Protein AF-A0A7S1N5G9-F1 (afdb_monomer_lite)

Secondary structure (DSSP, 8-state):
---PPPPHHHHHHHHHGGGGGG---HHHHHHHHHHHHHTGGGTTTS--SS-HHHHHHHHHHTGGGS-TTTPPPHHHHHHHHHHS-GGG-HHHHHHHHHHHHHHH--STT-EEEEEPP--GGGTS-GGGT---GGG----GGG---HHHHHHHGGG----PPPGGGGBHHHHHHHHHHHHHT---TT-TTTT--HHHHHHHHHTSS--BSSTT--HHHHHHHHHHTS-HHHHSS--HHHHHHHHHHH-TTGGGTSPP-----S----SS-SHHHHHHHHHHHHHHHHHHTGGG-----PPPPPPPPSEEEEE-STT-STT--------GGG-TT-----

Radius of gyration: 31.77 Å; chains: 1; bounding box: 61×48×90 Å

Sequence (338 aa):
VSDTTLSDEEQQIWDQFETFSLDTHPDAFACRLKLSYATLGCSHTMPCKWSVGKELEAYIAKASDVSAACRLPVAMMLRLLGECDRSKSAVLVNQWRLLMAARSTSEPTQEATFPVAYPFAFRADPVSRLAMFDSVKDTTCFEKRLDFWGQHFSMVAYSRPPPECLQGVPCIQFVDRLFLNGFSLDGGGDNISFFFLYELLTGSLKMCMGPGDSSYNWGAILIRLLPPEQTQTKGLLMSILRCLMLNRRLVRDMPRYEDDRTLKTTVMLPGQKVMAELINKISDFMIEHKESMVWPELPPVYSKPAELQVAGAQFLADHVWLVPYAMDIKCRRRQLPP

Structure (mmCIF, N/CA/C/O backbone):
data_AF-A0A7S1N5G9-F1
#
_entry.id   AF-A0A7S1N5G9-F1
#
loop_
_atom_site.group_PDB
_atom_site.id
_atom_site.type_symbol
_atom_site.label_atom_id
_atom_site.label_alt_id
_atom_site.label_comp_id
_atom_site.label_asym_id
_atom_site.label_entity_id
_atom_site.label_seq_id
_atom_site.pdbx_PDB_ins_code
_atom_site.Cartn_x
_atom_site.Cartn_y
_atom_site.Cartn_z
_atom_site.occupancy
_atom_site.B_iso_or_equiv
_atom_site.auth_seq_id
_atom_site.auth_comp_id
_atom_site.auth_asym_id
_atom_site.auth_atom_id
_atom_site.pdbx_PDB_model_num
ATOM 1 N N . VAL A 1 1 ? 26.961 -0.218 -44.546 1.00 52.94 1 VAL A N 1
ATOM 2 C CA . VAL A 1 1 ? 26.741 1.181 -44.126 1.00 52.94 1 VAL A CA 1
ATOM 3 C C . VAL A 1 1 ? 27.976 1.937 -44.555 1.00 52.94 1 VAL A C 1
ATOM 5 O O . VAL A 1 1 ? 29.062 1.464 -44.247 1.00 52.94 1 VAL A O 1
ATOM 8 N N . SER A 1 2 ? 27.813 2.956 -45.393 1.00 56.34 2 SER A N 1
ATOM 9 C CA . SER A 1 2 ? 28.920 3.742 -45.942 1.00 56.34 2 SER A CA 1
ATOM 10 C C . SER A 1 2 ? 29.065 5.015 -45.116 1.00 56.34 2 SER A C 1
ATOM 12 O O . SER A 1 2 ? 28.048 5.632 -44.814 1.00 56.34 2 SER A O 1
ATOM 14 N N . ASP A 1 3 ? 30.288 5.431 -44.791 1.00 62.97 3 ASP A N 1
ATOM 15 C CA . ASP A 1 3 ? 30.575 6.687 -44.070 1.00 62.97 3 ASP A CA 1
ATOM 16 C C . ASP A 1 3 ? 30.473 7.922 -44.990 1.00 62.97 3 ASP A C 1
ATOM 18 O O . ASP A 1 3 ? 31.125 8.945 -44.789 1.00 62.97 3 ASP A O 1
ATOM 22 N N . THR A 1 4 ? 29.684 7.815 -46.056 1.00 78.19 4 THR A N 1
ATOM 23 C CA . THR A 1 4 ? 29.477 8.882 -47.034 1.00 78.19 4 THR A CA 1
ATOM 24 C C . THR A 1 4 ? 28.409 9.832 -46.513 1.00 78.19 4 THR A C 1
ATOM 26 O O . THR A 1 4 ? 27.419 9.394 -45.931 1.00 78.19 4 THR A O 1
ATOM 29 N N . THR A 1 5 ? 28.606 11.131 -46.721 1.00 82.75 5 THR A N 1
ATOM 30 C CA . THR A 1 5 ? 27.593 12.153 -46.438 1.00 82.75 5 THR A CA 1
ATOM 31 C C . THR A 1 5 ? 26.307 11.841 -47.196 1.00 82.75 5 THR A C 1
ATOM 33 O O . THR A 1 5 ? 26.376 11.499 -48.378 1.00 82.75 5 THR A O 1
ATOM 36 N N . LEU A 1 6 ? 25.160 11.972 -46.527 1.00 85.88 6 LEU A N 1
ATOM 37 C CA . LEU A 1 6 ? 23.858 11.810 -47.171 1.00 85.88 6 LEU A CA 1
ATOM 38 C C . LEU A 1 6 ? 23.680 12.859 -48.275 1.00 85.88 6 LEU A C 1
ATOM 40 O O . LEU A 1 6 ? 24.082 14.012 -48.108 1.00 85.88 6 LEU A O 1
ATOM 44 N N . SER A 1 7 ? 23.072 12.451 -49.385 1.00 90.62 7 SER A N 1
ATOM 45 C CA . SER A 1 7 ? 22.502 13.381 -50.365 1.00 90.62 7 SER A CA 1
ATOM 46 C C . SER A 1 7 ? 21.344 14.181 -49.757 1.00 90.62 7 SER A C 1
ATOM 48 O O . SER A 1 7 ? 20.788 13.800 -48.723 1.00 90.62 7 SER A O 1
ATOM 50 N N . ASP A 1 8 ? 20.955 15.276 -50.411 1.00 90.44 8 ASP A N 1
ATOM 51 C CA . ASP A 1 8 ? 19.856 16.128 -49.947 1.00 90.44 8 ASP A CA 1
ATOM 52 C C . ASP A 1 8 ? 18.537 15.336 -49.842 1.00 90.44 8 ASP A C 1
ATOM 54 O O . ASP A 1 8 ? 17.792 15.484 -48.869 1.00 90.44 8 ASP A O 1
ATOM 58 N N . GLU A 1 9 ? 18.274 14.424 -50.784 1.00 91.50 9 GLU A N 1
ATOM 59 C CA . GLU A 1 9 ? 17.099 13.549 -50.760 1.00 91.50 9 GLU A CA 1
ATOM 60 C C . GLU A 1 9 ? 17.156 12.521 -49.617 1.00 91.50 9 GLU A C 1
ATOM 62 O O . GLU A 1 9 ? 16.156 12.283 -48.934 1.00 91.50 9 GLU A O 1
ATOM 67 N N . GLU A 1 10 ? 18.319 11.911 -49.370 1.00 89.50 10 GLU A N 1
ATOM 68 C CA . GLU A 1 10 ? 18.497 10.950 -48.274 1.00 89.50 10 GLU A CA 1
ATOM 69 C C . GLU A 1 10 ? 18.382 11.622 -46.904 1.00 89.50 10 GLU A C 1
ATOM 71 O O . GLU A 1 10 ? 17.774 11.061 -45.988 1.00 89.50 10 GLU A O 1
ATOM 76 N N . GLN A 1 11 ? 18.920 12.836 -46.768 1.00 88.56 11 GLN A N 1
ATOM 77 C CA . GLN A 1 11 ? 18.794 13.645 -45.561 1.00 88.56 11 GLN A CA 1
ATOM 78 C C . GLN A 1 11 ? 17.327 14.005 -45.302 1.00 88.56 11 GLN A C 1
ATOM 80 O O . GLN A 1 11 ? 16.845 13.834 -44.180 1.00 88.56 11 GLN A O 1
ATOM 85 N N . GLN A 1 12 ? 16.585 14.403 -46.342 1.00 90.19 12 GLN A N 1
ATOM 86 C CA . GLN A 1 12 ? 15.155 14.685 -46.228 1.00 90.19 12 GLN A CA 1
ATOM 87 C C . GLN A 1 12 ? 14.372 13.468 -45.715 1.00 90.19 12 GLN A C 1
ATOM 89 O O . GLN A 1 12 ? 13.510 13.624 -44.847 1.00 90.19 12 GLN A O 1
ATOM 94 N N . ILE A 1 13 ? 14.666 12.263 -46.222 1.00 88.62 13 ILE A N 1
ATOM 95 C CA . ILE A 1 13 ? 14.052 11.013 -45.742 1.00 88.62 13 ILE A CA 1
ATOM 96 C C . ILE A 1 13 ? 14.459 10.740 -44.291 1.00 88.62 13 ILE A C 1
ATOM 98 O O . ILE A 1 13 ? 13.609 10.380 -43.474 1.00 88.62 13 ILE A O 1
ATOM 102 N N . TRP A 1 14 ? 15.738 10.924 -43.953 1.00 88.81 14 TRP A N 1
ATOM 103 C CA . TRP A 1 14 ? 16.247 10.674 -42.606 1.00 88.81 14 TRP A CA 1
ATOM 104 C C . TRP A 1 14 ? 15.571 11.559 -41.556 1.00 88.81 14 TRP A C 1
ATOM 106 O O . TRP A 1 14 ? 15.212 11.089 -40.474 1.00 88.81 14 TRP A O 1
ATOM 116 N N . ASP A 1 15 ? 15.330 12.824 -41.888 1.00 88.12 15 ASP A N 1
ATOM 117 C CA . ASP A 1 15 ? 14.683 13.767 -40.981 1.00 88.12 15 ASP A CA 1
ATOM 118 C C . ASP A 1 15 ? 13.203 13.441 -40.732 1.00 88.12 15 ASP A C 1
ATOM 120 O O . ASP A 1 15 ? 12.687 13.743 -39.655 1.00 88.12 15 ASP A O 1
ATOM 124 N N . GLN A 1 16 ? 12.532 12.710 -41.634 1.00 88.56 16 GLN A N 1
ATOM 125 C CA . GLN A 1 16 ? 11.168 12.231 -41.370 1.00 88.56 16 GLN A CA 1
ATOM 126 C C . GLN A 1 16 ? 11.102 11.250 -40.194 1.00 88.56 16 GLN A C 1
ATOM 128 O O . GLN A 1 16 ? 10.058 11.162 -39.541 1.00 88.56 16 GLN A O 1
ATOM 133 N N . PHE A 1 17 ? 12.192 10.538 -39.869 1.00 86.81 17 PHE A N 1
ATOM 134 C CA . PHE A 1 17 ? 12.177 9.559 -38.777 1.00 86.81 17 PHE A CA 1
ATOM 135 C C . PHE A 1 17 ? 11.936 10.180 -37.397 1.00 86.81 17 PHE A C 1
ATOM 137 O O . PHE A 1 17 ? 11.496 9.479 -36.484 1.00 86.81 17 PHE A O 1
ATOM 144 N N . GLU A 1 18 ? 12.169 11.485 -37.234 1.00 85.25 18 GLU A N 1
ATOM 145 C CA . GLU A 1 18 ? 11.873 12.196 -35.990 1.00 85.25 18 GLU A CA 1
ATOM 146 C C . GLU A 1 18 ? 10.384 12.117 -35.622 1.00 85.25 18 GLU A C 1
ATOM 148 O O . GLU A 1 18 ? 10.044 11.968 -34.447 1.00 85.25 18 GLU A O 1
ATOM 153 N N . THR A 1 19 ? 9.492 12.101 -36.616 1.00 84.81 19 THR A N 1
ATOM 154 C CA . THR A 1 19 ? 8.039 12.007 -36.395 1.00 84.81 19 THR A CA 1
ATOM 155 C C . THR A 1 19 ? 7.622 10.697 -35.717 1.00 84.81 19 THR A C 1
ATOM 157 O O . THR A 1 19 ? 6.662 10.675 -34.946 1.00 84.81 19 THR A O 1
ATOM 160 N N . PHE A 1 20 ? 8.384 9.615 -35.913 1.00 82.88 20 PHE A N 1
ATOM 161 C CA . PHE A 1 20 ? 8.106 8.313 -35.301 1.00 82.88 20 PHE A CA 1
ATOM 162 C C . PHE A 1 20 ? 8.614 8.190 -33.863 1.00 82.88 20 PHE A C 1
ATOM 164 O O . PHE A 1 20 ? 8.373 7.164 -33.225 1.00 82.88 20 PHE A O 1
ATOM 171 N N . SER A 1 21 ? 9.304 9.200 -33.325 1.00 82.31 21 SER A N 1
ATOM 172 C CA . SER A 1 21 ? 9.759 9.199 -31.926 1.00 82.31 21 SER A CA 1
ATOM 173 C C . SER A 1 21 ? 8.601 9.173 -30.917 1.00 82.31 21 SER A C 1
ATOM 175 O O . SER A 1 21 ? 8.783 8.741 -29.781 1.00 82.31 21 SER A O 1
ATOM 177 N N . LEU A 1 22 ? 7.399 9.581 -31.340 1.00 85.81 22 LEU A N 1
ATOM 178 C CA . LEU A 1 22 ? 6.192 9.601 -30.511 1.00 85.81 22 LEU A CA 1
ATOM 179 C C . LEU A 1 22 ? 5.416 8.276 -30.521 1.00 85.81 22 LEU A C 1
ATOM 181 O O . LEU A 1 22 ? 4.501 8.102 -29.715 1.00 85.81 22 LEU A O 1
ATOM 185 N N . ASP A 1 23 ? 5.755 7.337 -31.410 1.00 91.25 23 ASP A N 1
ATOM 186 C CA . ASP A 1 23 ? 5.055 6.056 -31.492 1.00 91.25 23 ASP A CA 1
ATOM 187 C C . ASP A 1 23 ? 5.431 5.154 -30.305 1.00 91.25 23 ASP A C 1
ATOM 189 O O . ASP A 1 23 ? 6.596 4.792 -30.099 1.00 91.25 23 ASP A O 1
ATOM 193 N N . THR A 1 24 ? 4.422 4.778 -29.521 1.00 93.25 24 THR A N 1
ATOM 194 C CA . THR A 1 24 ? 4.564 3.963 -28.311 1.00 93.25 24 THR A CA 1
ATOM 195 C C . THR A 1 24 ? 4.182 2.493 -28.514 1.00 93.25 24 THR A C 1
ATOM 197 O O . THR A 1 24 ? 4.089 1.745 -27.532 1.00 93.25 24 THR A O 1
ATOM 200 N N . HIS A 1 25 ? 3.967 2.051 -29.755 1.00 94.69 25 HIS A N 1
ATOM 201 C CA . HIS A 1 25 ? 3.727 0.647 -30.069 1.00 94.69 25 HIS A CA 1
ATOM 202 C C . HIS A 1 25 ? 4.960 -0.218 -29.706 1.00 94.69 25 HIS A C 1
ATOM 204 O O . HIS A 1 25 ? 6.089 0.191 -29.991 1.00 94.69 25 HIS A O 1
ATOM 210 N N . PRO A 1 26 ? 4.799 -1.416 -29.100 1.00 92.19 26 PRO A N 1
ATOM 211 C CA . PRO A 1 26 ? 5.915 -2.304 -28.739 1.00 92.19 26 PRO A CA 1
ATOM 212 C C . PRO A 1 26 ? 6.901 -2.559 -29.891 1.00 92.19 26 PRO A C 1
ATOM 214 O O . PRO A 1 26 ? 8.114 -2.419 -29.730 1.00 92.19 26 PRO A O 1
ATOM 217 N N . ASP A 1 27 ? 6.377 -2.855 -31.082 1.00 93.56 27 ASP A N 1
ATOM 218 C CA . ASP A 1 27 ? 7.202 -3.097 -32.272 1.00 93.56 27 ASP A CA 1
ATOM 219 C C . ASP A 1 27 ? 7.906 -1.838 -32.788 1.00 93.56 27 ASP A C 1
ATOM 221 O O . ASP A 1 27 ? 8.990 -1.944 -33.361 1.00 93.56 27 ASP A O 1
ATOM 225 N N . ALA A 1 28 ? 7.345 -0.648 -32.550 1.00 94.44 28 ALA A N 1
ATOM 226 C CA . ALA A 1 28 ? 7.978 0.603 -32.952 1.00 94.44 28 ALA A CA 1
ATOM 227 C C . ALA A 1 28 ? 9.276 0.837 -32.165 1.00 94.44 28 ALA A C 1
ATOM 229 O O . ALA A 1 28 ? 10.298 1.167 -32.770 1.00 94.44 28 ALA A O 1
ATOM 230 N N . PHE A 1 29 ? 9.286 0.549 -30.854 1.00 94.81 29 PHE A N 1
ATOM 231 C CA . PHE A 1 29 ? 10.517 0.553 -30.048 1.00 94.81 29 PHE A CA 1
ATOM 232 C C . PHE A 1 29 ? 11.566 -0.400 -30.631 1.00 94.81 29 PHE A C 1
ATOM 234 O O . PHE A 1 29 ? 12.733 -0.042 -30.782 1.00 94.81 29 PHE A O 1
ATOM 241 N N . ALA A 1 30 ? 11.153 -1.611 -31.008 1.00 93.12 30 ALA A N 1
ATOM 242 C CA . ALA A 1 30 ? 12.057 -2.604 -31.575 1.00 93.12 30 ALA A CA 1
ATOM 243 C C . ALA A 1 30 ? 12.647 -2.158 -32.927 1.00 93.12 30 ALA A C 1
ATOM 245 O O . ALA A 1 30 ? 13.854 -2.275 -33.143 1.00 93.12 30 ALA A O 1
ATOM 246 N N . CYS A 1 31 ? 11.824 -1.599 -33.820 1.00 93.38 31 CYS A N 1
ATOM 247 C CA . CYS A 1 31 ? 12.261 -1.056 -35.108 1.00 93.38 31 CYS A CA 1
ATOM 248 C C . CYS A 1 31 ? 13.239 0.110 -34.938 1.00 93.38 31 CYS A C 1
ATOM 250 O O . CYS A 1 31 ? 14.295 0.117 -35.573 1.00 93.38 31 CYS A O 1
ATOM 252 N N . ARG A 1 32 ? 12.944 1.056 -34.039 1.00 94.56 32 ARG A N 1
ATOM 253 C CA . ARG A 1 32 ? 13.843 2.178 -33.733 1.00 94.56 32 ARG A CA 1
ATOM 254 C C . ARG A 1 32 ? 15.183 1.704 -33.179 1.00 94.56 32 ARG A C 1
ATOM 256 O O . ARG A 1 32 ? 16.224 2.199 -33.598 1.00 94.56 32 ARG A O 1
ATOM 263 N N . LEU A 1 33 ? 15.190 0.682 -32.326 1.00 94.88 33 LEU A N 1
ATOM 264 C CA . LEU A 1 33 ? 16.427 0.079 -31.821 1.00 94.88 33 LEU A CA 1
ATOM 265 C C . LEU A 1 33 ? 17.230 -0.647 -32.911 1.00 94.88 33 LEU A C 1
ATOM 267 O O . LEU A 1 33 ? 18.457 -0.548 -32.922 1.00 94.88 33 LEU A O 1
ATOM 271 N N . LYS A 1 34 ? 16.569 -1.332 -33.854 1.00 93.88 34 LYS A N 1
ATOM 272 C CA . LYS A 1 34 ? 17.237 -1.928 -35.027 1.00 93.88 34 LYS A CA 1
ATOM 273 C C . LYS A 1 34 ? 17.867 -0.858 -35.917 1.00 93.88 34 LYS A C 1
ATOM 275 O O . LYS A 1 34 ? 19.004 -1.035 -36.348 1.00 93.88 34 LYS A O 1
ATOM 280 N N . LEU A 1 35 ? 17.165 0.254 -36.149 1.00 92.62 35 LEU A N 1
ATOM 281 C CA . LEU A 1 35 ? 17.710 1.408 -36.869 1.00 92.62 35 LEU A CA 1
ATOM 282 C C . LEU A 1 35 ? 18.917 1.995 -36.133 1.00 92.62 35 LEU A C 1
ATOM 284 O O . LEU A 1 35 ? 19.962 2.170 -36.749 1.00 92.62 35 LEU A O 1
ATOM 288 N N . SER A 1 36 ? 18.824 2.192 -34.814 1.00 93.38 36 SER A N 1
ATOM 289 C CA . SER A 1 36 ? 19.955 2.656 -34.001 1.00 93.38 36 SER A CA 1
ATOM 290 C C . SER A 1 36 ? 21.160 1.731 -34.050 1.00 93.38 36 SER A C 1
ATOM 292 O O . SER A 1 36 ? 22.294 2.197 -34.044 1.00 93.38 36 SER A O 1
ATOM 294 N N . TYR A 1 37 ? 20.938 0.419 -34.108 1.00 93.75 37 TYR A N 1
ATOM 295 C CA . TYR A 1 37 ? 22.021 -0.538 -34.286 1.00 93.75 37 TYR A CA 1
ATOM 296 C C . TYR A 1 37 ? 22.646 -0.429 -35.681 1.00 93.75 37 TYR A C 1
ATOM 298 O O . TYR A 1 37 ? 23.870 -0.427 -35.806 1.00 93.75 37 TYR A O 1
ATOM 306 N N . ALA A 1 38 ? 21.819 -0.315 -36.724 1.00 91.56 38 ALA A N 1
ATOM 307 C CA . ALA A 1 38 ? 22.281 -0.206 -38.103 1.00 91.56 38 ALA A CA 1
ATOM 308 C C . ALA A 1 38 ? 23.097 1.074 -38.345 1.00 91.56 38 ALA A C 1
ATOM 310 O O . ALA A 1 38 ? 24.093 1.023 -39.061 1.00 91.56 38 ALA A O 1
ATOM 311 N N . THR A 1 39 ? 22.729 2.197 -37.724 1.00 90.81 39 THR A N 1
ATOM 312 C CA . THR A 1 39 ? 23.437 3.478 -37.886 1.00 90.81 39 THR A CA 1
ATOM 313 C C . THR A 1 39 ? 24.511 3.742 -36.837 1.00 90.81 39 THR A C 1
ATOM 315 O O . THR A 1 39 ? 25.141 4.797 -36.854 1.00 90.81 39 THR A O 1
ATOM 318 N N . LEU A 1 40 ? 24.791 2.780 -35.952 1.00 88.69 40 LEU A N 1
ATOM 319 C CA . LEU A 1 40 ? 25.753 2.961 -34.865 1.00 88.69 40 LEU A CA 1
ATOM 320 C C . LEU A 1 40 ? 27.144 3.393 -35.368 1.00 88.69 40 LEU A C 1
ATOM 322 O O . LEU A 1 40 ? 27.777 4.255 -34.761 1.00 88.69 40 LEU A O 1
ATOM 326 N N . GLY A 1 41 ? 27.598 2.821 -36.490 1.00 85.94 41 GLY A N 1
ATOM 327 C CA . GLY A 1 41 ? 28.902 3.123 -37.094 1.00 85.94 41 GLY A CA 1
ATOM 328 C C . GLY A 1 41 ? 28.990 4.492 -37.775 1.00 85.94 41 GLY A C 1
ATOM 329 O O . GLY A 1 41 ? 30.072 5.060 -37.848 1.00 85.94 41 GLY A O 1
ATOM 330 N N . CYS A 1 42 ? 27.861 5.057 -38.204 1.00 87.62 42 CYS A N 1
ATOM 331 C CA . CYS A 1 42 ? 27.794 6.329 -38.925 1.00 87.62 42 CYS A CA 1
ATOM 332 C C . CYS A 1 42 ? 27.015 7.396 -38.145 1.00 87.62 42 CYS A C 1
ATOM 334 O O . CYS A 1 42 ? 26.433 8.298 -38.738 1.00 87.62 42 CYS A O 1
ATOM 336 N N . SER A 1 43 ? 27.009 7.324 -36.811 1.00 83.69 43 SER A N 1
ATOM 337 C CA . SER A 1 43 ? 26.220 8.209 -35.937 1.00 83.69 43 SER A CA 1
ATOM 338 C C . SER A 1 43 ? 26.505 9.707 -36.113 1.00 83.69 43 SER A C 1
ATOM 340 O O . SER A 1 43 ? 25.654 10.529 -35.784 1.00 83.69 43 SER A O 1
ATOM 342 N N . HIS A 1 44 ? 27.672 10.061 -36.657 1.00 84.44 44 HIS A N 1
ATOM 343 C CA . HIS A 1 44 ? 28.032 11.429 -37.025 1.00 84.44 44 HIS A CA 1
ATOM 344 C C . HIS A 1 44 ? 27.252 11.943 -38.247 1.00 84.44 44 HIS A C 1
ATOM 346 O O . HIS A 1 44 ? 26.879 13.111 -38.279 1.00 84.44 44 HIS A O 1
ATOM 352 N N . THR A 1 45 ? 26.978 11.071 -39.220 1.00 85.69 45 THR A N 1
ATOM 353 C CA . THR A 1 45 ? 26.250 11.395 -40.457 1.00 85.69 45 THR A CA 1
ATOM 354 C C . THR A 1 45 ? 24.758 11.100 -40.326 1.00 85.69 45 THR A C 1
ATOM 356 O O . THR A 1 45 ? 23.928 11.862 -40.803 1.00 85.69 45 THR A O 1
ATOM 359 N N . MET A 1 46 ? 24.401 10.011 -39.643 1.00 86.69 46 MET A N 1
ATOM 360 C CA . MET A 1 46 ? 23.024 9.551 -39.447 1.00 86.69 46 MET A CA 1
ATOM 361 C C . MET A 1 46 ? 22.690 9.463 -37.950 1.00 86.69 46 MET A C 1
ATOM 363 O O . MET A 1 46 ? 22.479 8.364 -37.416 1.00 86.69 46 MET A O 1
ATOM 367 N N . PRO A 1 47 ? 22.657 10.599 -37.228 1.00 87.44 47 PRO A N 1
ATOM 368 C CA . PRO A 1 47 ? 22.361 10.590 -35.805 1.00 87.44 47 PRO A CA 1
ATOM 369 C C . PRO A 1 47 ? 20.933 10.098 -35.567 1.00 87.44 47 PRO A C 1
ATOM 371 O O . PRO A 1 47 ? 19.984 10.525 -36.233 1.00 87.44 47 PRO A O 1
ATOM 374 N N . CYS A 1 48 ? 20.775 9.208 -34.587 1.00 88.38 48 CYS A N 1
ATOM 375 C CA . CYS A 1 48 ? 19.455 8.792 -34.125 1.00 88.38 48 CYS A CA 1
ATOM 376 C C . CYS A 1 48 ? 18.723 9.984 -33.505 1.00 88.38 48 CYS A C 1
ATOM 378 O O . CYS A 1 48 ? 19.277 10.688 -32.662 1.00 88.38 48 CYS A O 1
ATOM 380 N N . LYS A 1 49 ? 17.453 10.166 -33.872 1.00 88.25 49 LYS A N 1
ATOM 381 C CA . LYS A 1 49 ? 16.601 11.260 -33.375 1.00 88.25 49 LYS A CA 1
ATOM 382 C C . LYS A 1 49 ? 15.972 10.969 -32.002 1.00 88.25 49 LYS A C 1
ATOM 384 O O . LYS A 1 49 ? 15.241 11.787 -31.460 1.00 88.25 49 LYS A O 1
ATOM 389 N N . TRP A 1 50 ? 16.256 9.804 -31.422 1.00 91.06 50 TRP A N 1
ATOM 390 C CA . TRP A 1 50 ? 15.748 9.349 -30.126 1.00 91.06 50 TRP A CA 1
ATOM 391 C C . TRP A 1 50 ? 16.880 8.870 -29.218 1.00 91.06 50 TRP A C 1
ATOM 393 O O . TRP A 1 50 ? 17.990 8.558 -29.653 1.00 91.06 50 TRP A O 1
ATOM 403 N N . SER A 1 51 ? 16.586 8.768 -27.922 1.00 91.38 51 SER A N 1
ATOM 404 C CA . SER A 1 51 ? 17.533 8.254 -26.935 1.00 91.38 51 SER A CA 1
ATOM 405 C C . SER A 1 51 ? 17.496 6.729 -26.897 1.00 91.38 51 SER A C 1
ATOM 407 O O . SER A 1 51 ? 16.550 6.150 -26.369 1.00 91.38 51 SER A O 1
ATOM 409 N N . VAL A 1 52 ? 18.562 6.079 -27.375 1.00 92.62 52 VAL A N 1
ATOM 410 C CA . VAL A 1 52 ? 18.700 4.606 -27.370 1.00 92.62 52 VAL A CA 1
ATOM 411 C C . VAL A 1 52 ? 18.432 4.007 -25.985 1.00 92.62 52 VAL A C 1
ATOM 413 O O . VAL A 1 52 ? 17.746 2.996 -25.878 1.00 92.62 52 VAL A O 1
ATOM 416 N N . GLY A 1 53 ? 18.905 4.652 -24.913 1.00 93.19 53 GLY A N 1
ATOM 417 C CA . GLY A 1 53 ? 18.662 4.196 -23.542 1.00 93.19 53 GLY A CA 1
ATOM 418 C C . GLY A 1 53 ? 17.177 4.165 -23.170 1.00 93.19 53 GLY A C 1
ATOM 419 O O . GLY A 1 53 ? 16.711 3.160 -22.641 1.00 93.19 53 GLY A O 1
ATOM 420 N N . LYS A 1 54 ? 16.423 5.224 -23.495 1.00 92.94 54 LYS A N 1
ATOM 421 C CA . LYS A 1 54 ? 14.973 5.284 -23.232 1.00 92.94 54 LYS A CA 1
ATOM 422 C C . LYS A 1 54 ? 14.201 4.272 -24.077 1.00 92.94 54 LYS A C 1
ATOM 424 O O . LYS A 1 54 ? 13.297 3.613 -23.571 1.00 92.94 54 LYS A O 1
ATOM 429 N N . GLU A 1 55 ? 14.582 4.122 -25.345 1.00 94.62 55 GLU A N 1
ATOM 430 C CA . GLU A 1 55 ? 13.981 3.128 -26.238 1.00 94.62 55 GLU A CA 1
ATOM 431 C C . GLU A 1 55 ? 14.214 1.699 -25.724 1.00 94.62 55 GLU A C 1
ATOM 433 O O . GLU A 1 55 ? 13.291 0.888 -25.726 1.00 94.62 55 GLU A O 1
ATOM 438 N N . LEU A 1 56 ? 15.420 1.395 -25.224 1.00 94.12 56 LEU A N 1
ATOM 439 C CA . LEU A 1 56 ? 15.740 0.102 -24.616 1.00 94.12 56 LEU A CA 1
ATOM 440 C C . LEU A 1 56 ? 14.910 -0.165 -23.360 1.00 94.12 56 LEU A C 1
ATOM 442 O O . LEU A 1 56 ? 14.409 -1.274 -23.197 1.00 94.12 56 LEU A O 1
ATOM 446 N N . GLU A 1 57 ? 14.749 0.821 -22.476 1.00 93.44 57 GLU A N 1
ATOM 447 C CA . GLU A 1 57 ? 13.908 0.674 -21.281 1.00 93.44 57 GLU A CA 1
ATOM 448 C C . GLU A 1 57 ? 12.457 0.366 -21.649 1.00 93.44 57 GLU A C 1
ATOM 450 O O . GLU A 1 57 ? 11.868 -0.570 -21.106 1.00 93.44 57 GLU A O 1
ATOM 455 N N . ALA A 1 58 ? 11.897 1.116 -22.601 1.00 92.88 58 ALA A N 1
ATOM 456 C CA . ALA A 1 58 ? 10.533 0.916 -23.070 1.00 92.88 58 ALA A CA 1
ATOM 457 C C . ALA A 1 58 ? 10.357 -0.437 -23.779 1.00 92.88 58 ALA A C 1
ATOM 459 O O . ALA A 1 58 ? 9.364 -1.126 -23.539 1.00 92.88 58 ALA A O 1
ATOM 460 N N . TYR A 1 59 ? 11.339 -0.854 -24.585 1.00 93.81 59 TYR A N 1
ATOM 461 C CA . TYR A 1 59 ? 11.372 -2.180 -25.202 1.00 93.81 59 TYR A CA 1
ATOM 462 C C . TYR A 1 59 ? 11.390 -3.293 -24.148 1.00 93.81 59 TYR A C 1
ATOM 464 O O . TYR A 1 59 ? 10.600 -4.227 -24.239 1.00 93.81 59 TYR A O 1
ATOM 472 N N . ILE A 1 60 ? 12.257 -3.199 -23.130 1.00 91.31 60 ILE A N 1
ATOM 473 C CA . ILE A 1 60 ? 12.356 -4.205 -22.058 1.00 91.31 60 ILE A CA 1
ATOM 474 C C . ILE A 1 60 ? 11.042 -4.277 -21.273 1.00 91.31 60 ILE A C 1
ATOM 476 O O . ILE A 1 60 ? 10.556 -5.372 -20.997 1.00 91.31 60 ILE A O 1
ATOM 480 N N . ALA A 1 61 ? 10.441 -3.127 -20.954 1.00 89.56 61 ALA A N 1
ATOM 481 C CA . ALA A 1 61 ? 9.172 -3.059 -20.234 1.00 89.56 61 ALA A CA 1
ATOM 482 C C . ALA A 1 61 ? 8.004 -3.694 -21.009 1.00 89.56 61 ALA A C 1
ATOM 484 O O . ALA A 1 61 ? 7.088 -4.226 -20.390 1.00 89.56 61 ALA A O 1
ATOM 485 N N . LYS A 1 62 ? 8.047 -3.653 -22.347 1.00 89.62 62 LYS A N 1
ATOM 486 C CA . LYS A 1 62 ? 7.010 -4.180 -23.251 1.00 89.62 62 LYS A CA 1
ATOM 487 C C . LYS A 1 62 ? 7.432 -5.459 -23.976 1.00 89.62 62 LYS A C 1
ATOM 489 O O . LYS A 1 62 ? 6.803 -5.835 -24.958 1.00 89.62 62 LYS A O 1
ATOM 494 N N . ALA A 1 63 ? 8.491 -6.136 -23.528 1.00 86.31 63 ALA A N 1
ATOM 495 C CA . ALA A 1 63 ? 9.105 -7.236 -24.276 1.00 86.31 63 ALA A CA 1
ATOM 496 C C . ALA A 1 63 ? 8.140 -8.405 -24.564 1.00 86.31 63 ALA A C 1
ATOM 498 O O . ALA A 1 63 ? 8.292 -9.084 -25.582 1.00 86.31 63 ALA A O 1
ATOM 499 N N . SER A 1 64 ? 7.142 -8.627 -23.698 1.00 83.88 64 SER A N 1
ATOM 500 C CA . SER A 1 64 ? 6.072 -9.616 -23.904 1.00 83.88 64 SER A CA 1
ATOM 501 C C . SER A 1 64 ? 5.193 -9.303 -25.113 1.00 83.88 64 SER A C 1
ATOM 503 O O . SER A 1 64 ? 4.719 -10.226 -25.771 1.00 83.88 64 SER A O 1
ATOM 505 N N . ASP A 1 65 ? 5.030 -8.018 -25.418 1.00 86.00 65 ASP A N 1
ATOM 506 C CA . ASP A 1 65 ? 4.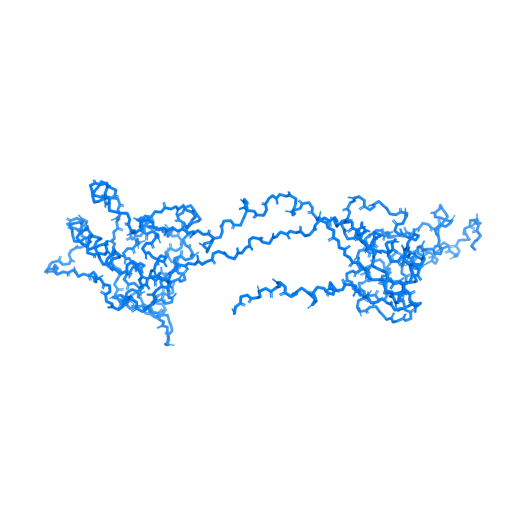083 -7.502 -26.405 1.00 86.00 65 ASP A CA 1
ATOM 507 C C . ASP A 1 65 ? 4.765 -7.197 -27.747 1.00 86.00 65 ASP A C 1
ATOM 509 O O . ASP A 1 65 ? 4.111 -6.794 -28.705 1.00 86.00 65 ASP A O 1
ATOM 513 N N . VAL A 1 66 ? 6.088 -7.385 -27.832 1.00 86.69 66 VAL A N 1
ATOM 514 C CA . VAL A 1 66 ? 6.844 -7.258 -29.082 1.00 86.69 66 VAL A CA 1
ATOM 515 C C . VAL A 1 66 ? 6.653 -8.517 -29.924 1.00 86.69 66 VAL A C 1
ATOM 517 O O . VAL A 1 66 ? 7.005 -9.634 -29.508 1.00 86.69 66 VAL A O 1
ATOM 520 N N . SER A 1 67 ? 6.173 -8.315 -31.148 1.00 86.25 67 SER A N 1
ATOM 521 C CA . SER A 1 67 ? 6.003 -9.342 -32.168 1.00 86.25 67 SER A CA 1
ATOM 522 C C . SER A 1 67 ? 7.306 -10.101 -32.400 1.00 86.25 67 SER A C 1
ATOM 524 O O . SER A 1 67 ? 8.387 -9.512 -32.474 1.00 86.25 67 SER A O 1
ATOM 526 N N . ALA A 1 68 ? 7.217 -11.420 -32.585 1.00 81.44 68 ALA A N 1
ATOM 527 C CA . ALA A 1 68 ? 8.394 -12.282 -32.724 1.00 81.44 68 ALA A CA 1
ATOM 528 C C . ALA A 1 68 ? 9.365 -11.803 -33.825 1.00 81.44 68 ALA A C 1
ATOM 530 O O . ALA A 1 68 ? 10.572 -11.760 -33.601 1.00 81.44 68 ALA A O 1
ATOM 531 N N . ALA A 1 69 ? 8.834 -11.347 -34.966 1.00 83.44 69 ALA A N 1
ATOM 532 C CA . ALA A 1 69 ? 9.618 -10.808 -36.082 1.00 83.44 69 ALA A CA 1
ATOM 533 C C . ALA A 1 69 ? 10.378 -9.508 -35.734 1.00 83.44 69 ALA A C 1
ATOM 535 O O . ALA A 1 69 ? 11.444 -9.211 -36.286 1.00 83.44 69 ALA A O 1
ATOM 536 N N . CYS A 1 70 ? 9.856 -8.723 -34.792 1.00 85.25 70 CYS A N 1
ATOM 537 C CA . CYS A 1 70 ? 10.435 -7.448 -34.388 1.00 85.25 70 CYS A CA 1
ATOM 538 C C . CYS A 1 70 ? 11.470 -7.589 -33.268 1.00 85.25 70 CYS A C 1
ATOM 540 O O . CYS A 1 70 ? 12.333 -6.723 -33.148 1.00 85.25 70 CYS A O 1
ATOM 542 N N . ARG A 1 71 ? 11.473 -8.695 -32.515 1.00 87.06 71 ARG A N 1
ATOM 543 C CA . ARG A 1 71 ? 12.387 -8.904 -31.381 1.00 87.06 71 ARG A CA 1
ATOM 544 C C . ARG A 1 71 ? 13.858 -8.776 -31.762 1.00 87.06 71 ARG A C 1
ATOM 546 O O . ARG A 1 71 ? 14.306 -9.264 -32.803 1.00 87.06 71 ARG A O 1
ATOM 553 N N . LEU A 1 72 ? 14.611 -8.146 -30.867 1.00 87.00 72 LEU A N 1
ATOM 554 C CA . LEU A 1 72 ? 16.045 -7.927 -31.010 1.00 87.00 72 LEU A CA 1
ATOM 555 C C . LEU A 1 72 ? 16.819 -9.209 -30.666 1.00 87.00 72 LEU A C 1
ATOM 557 O O . LEU A 1 72 ? 16.560 -9.797 -29.610 1.00 87.00 72 LEU A O 1
ATOM 561 N N . PRO A 1 73 ? 17.793 -9.624 -31.495 1.00 85.69 73 PRO A N 1
ATOM 562 C CA . PRO A 1 73 ? 18.736 -10.674 -31.128 1.00 85.69 73 PRO A CA 1
ATOM 563 C C . PRO A 1 73 ? 19.569 -10.286 -29.901 1.00 85.69 73 PRO A C 1
ATOM 565 O O . PRO A 1 73 ? 19.887 -9.113 -29.689 1.00 85.69 73 PRO A O 1
ATOM 568 N N . VAL A 1 74 ? 20.002 -11.282 -29.127 1.00 84.12 74 VAL A N 1
ATOM 569 C CA . VAL A 1 74 ? 20.799 -11.076 -27.902 1.00 84.12 74 VAL A CA 1
ATOM 570 C C . VAL A 1 74 ? 22.087 -10.300 -28.187 1.00 84.12 74 VAL A C 1
ATOM 572 O O . VAL A 1 74 ? 22.437 -9.384 -27.445 1.00 84.12 74 VAL A O 1
ATOM 575 N N . ALA A 1 75 ? 22.780 -10.622 -29.283 1.00 86.38 75 ALA A N 1
ATOM 576 C CA . ALA A 1 75 ? 24.010 -9.933 -29.674 1.00 86.38 75 ALA A CA 1
ATOM 577 C C . ALA A 1 75 ? 23.777 -8.438 -29.961 1.00 86.38 75 ALA A C 1
ATOM 579 O O . ALA A 1 75 ? 24.569 -7.594 -29.540 1.00 86.38 75 ALA A O 1
ATOM 580 N N . MET A 1 76 ? 22.663 -8.113 -30.623 1.00 89.44 76 MET A N 1
ATOM 581 C CA . MET A 1 76 ? 22.260 -6.737 -30.919 1.00 89.44 76 MET A CA 1
ATOM 582 C C . MET A 1 76 ? 21.936 -5.974 -29.633 1.00 89.44 76 MET A C 1
ATOM 584 O O . MET A 1 76 ? 22.445 -4.878 -29.414 1.00 89.44 76 MET A O 1
ATOM 588 N N . MET A 1 77 ? 21.153 -6.591 -28.746 1.00 90.00 77 MET A N 1
ATOM 589 C CA . MET A 1 77 ? 20.808 -6.036 -27.440 1.00 90.00 77 MET A CA 1
ATOM 590 C C . MET A 1 77 ? 22.052 -5.752 -26.588 1.00 90.00 77 MET A C 1
ATOM 592 O O . MET A 1 77 ? 22.190 -4.661 -26.041 1.00 90.00 77 MET A O 1
ATOM 596 N N . LEU A 1 78 ? 22.986 -6.706 -26.502 1.00 90.69 78 LEU A N 1
ATOM 597 C CA . LEU A 1 78 ? 24.242 -6.530 -25.769 1.00 90.69 78 LEU A CA 1
ATOM 598 C C . LEU A 1 78 ? 25.081 -5.382 -26.334 1.00 90.69 78 LEU A C 1
ATOM 600 O O . LEU A 1 78 ? 25.685 -4.644 -25.555 1.00 90.69 78 LEU A O 1
ATOM 604 N N . ARG A 1 79 ? 25.104 -5.210 -27.663 1.00 92.62 79 ARG A N 1
ATOM 605 C CA . ARG A 1 79 ? 25.799 -4.084 -28.289 1.00 92.62 79 ARG A CA 1
ATOM 606 C C . ARG A 1 79 ? 25.143 -2.758 -27.918 1.00 92.62 79 ARG A C 1
ATOM 608 O O . ARG A 1 79 ? 25.837 -1.889 -27.410 1.00 92.62 79 ARG A O 1
ATOM 615 N N . LEU A 1 80 ? 23.826 -2.627 -28.088 1.00 93.38 80 LEU A N 1
ATOM 616 C CA . LEU A 1 80 ? 23.086 -1.402 -27.754 1.00 93.38 80 LEU A CA 1
ATOM 617 C C . LEU A 1 80 ? 23.207 -1.040 -26.262 1.00 93.38 80 LEU A C 1
ATOM 619 O O . LEU A 1 80 ? 23.442 0.116 -25.918 1.00 93.38 80 LEU A O 1
ATOM 623 N N . LEU A 1 81 ? 23.137 -2.034 -25.369 1.00 92.81 81 LEU A N 1
ATOM 624 C CA . LEU A 1 81 ? 23.379 -1.858 -23.931 1.00 92.81 81 LEU A CA 1
ATOM 625 C C . LEU A 1 81 ? 24.826 -1.462 -23.606 1.00 92.81 81 LEU A C 1
ATOM 627 O O . LEU A 1 81 ? 25.070 -0.904 -22.537 1.00 92.81 81 LEU A O 1
ATOM 631 N N . GLY A 1 82 ? 25.791 -1.795 -24.466 1.00 91.00 82 GLY A N 1
ATOM 632 C CA . GLY A 1 82 ? 27.191 -1.391 -24.332 1.00 91.00 82 GLY A CA 1
ATOM 633 C C . GLY A 1 82 ? 27.421 0.093 -24.617 1.00 91.00 82 GLY A C 1
ATOM 634 O O . GLY A 1 82 ? 28.277 0.694 -23.978 1.00 91.00 82 GLY A O 1
ATOM 635 N N . GLU A 1 83 ? 26.625 0.674 -25.514 1.00 88.69 83 GLU A N 1
ATOM 636 C CA . GLU A 1 83 ? 26.716 2.084 -25.928 1.00 88.69 83 GLU A CA 1
ATOM 637 C C . GLU A 1 83 ? 25.942 3.029 -24.989 1.00 88.69 83 GLU A C 1
ATOM 639 O O . GLU A 1 83 ? 26.132 4.243 -25.004 1.00 88.69 83 GLU A O 1
ATOM 644 N N . CYS A 1 84 ? 25.050 2.488 -24.154 1.00 89.50 84 CYS A N 1
ATOM 645 C CA . CYS A 1 84 ? 24.245 3.281 -23.230 1.00 89.50 84 CYS A CA 1
ATOM 646 C C . CYS A 1 84 ? 24.963 3.539 -21.899 1.00 89.50 84 CYS A C 1
ATOM 648 O O . CYS A 1 84 ? 25.597 2.652 -21.322 1.00 89.50 84 CYS A O 1
ATOM 650 N N . ASP A 1 85 ? 24.737 4.721 -21.320 1.00 88.06 85 ASP A N 1
ATOM 651 C CA . ASP A 1 85 ? 25.074 4.999 -19.922 1.00 88.06 85 ASP A CA 1
ATOM 652 C C . ASP A 1 85 ? 24.108 4.260 -18.981 1.00 88.06 85 ASP A C 1
ATOM 654 O O . ASP A 1 85 ? 23.119 4.800 -18.479 1.00 88.06 85 ASP A O 1
ATOM 658 N N . ARG A 1 86 ? 24.403 2.979 -18.749 1.00 87.31 86 ARG A N 1
ATOM 659 C CA . ARG A 1 86 ? 23.600 2.093 -17.898 1.00 87.31 86 ARG A CA 1
ATOM 660 C C . ARG A 1 86 ? 23.519 2.583 -16.453 1.00 87.31 86 ARG A C 1
ATOM 662 O O . ARG A 1 86 ? 22.558 2.252 -15.772 1.00 87.31 86 ARG A O 1
ATOM 669 N N . SER A 1 87 ? 24.483 3.371 -15.966 1.00 82.81 87 SER A N 1
ATOM 670 C CA . SER A 1 87 ? 24.543 3.789 -14.553 1.00 82.81 87 SER A CA 1
ATOM 671 C C . SER A 1 87 ? 23.288 4.542 -14.086 1.00 82.81 87 SER A C 1
ATOM 673 O O . SER A 1 87 ? 22.949 4.515 -12.902 1.00 82.81 87 SER A O 1
ATOM 675 N N . LYS A 1 88 ? 22.562 5.142 -15.035 1.00 83.81 88 LYS A N 1
ATOM 676 C CA . LYS A 1 88 ? 21.326 5.897 -14.818 1.00 83.81 88 LYS A CA 1
ATOM 677 C C . LYS A 1 88 ? 20.071 5.030 -14.700 1.00 83.81 88 LYS A C 1
ATOM 679 O O . LYS A 1 88 ? 19.042 5.537 -14.266 1.00 83.81 88 LYS A O 1
ATOM 684 N N . SER A 1 89 ? 20.143 3.740 -15.039 1.00 88.88 89 SER A N 1
ATOM 685 C CA . SER A 1 89 ? 18.983 2.846 -15.075 1.00 88.88 89 SER A CA 1
ATOM 686 C C . SER A 1 89 ? 19.268 1.476 -14.472 1.00 88.88 89 SER A C 1
ATOM 688 O O . SER A 1 89 ? 20.056 0.684 -14.992 1.00 88.88 89 SER A O 1
ATOM 690 N N . ALA A 1 90 ? 18.541 1.143 -13.402 1.00 88.44 90 ALA A N 1
ATOM 691 C CA . ALA A 1 90 ? 18.570 -0.202 -12.832 1.00 88.44 90 ALA A CA 1
ATOM 692 C C . ALA A 1 90 ? 18.086 -1.262 -13.839 1.00 88.44 90 ALA A C 1
ATOM 694 O O . ALA A 1 90 ? 18.620 -2.369 -13.851 1.00 88.44 90 ALA A O 1
ATOM 695 N N . VAL A 1 91 ? 17.131 -0.912 -14.711 1.00 89.88 91 VAL A N 1
ATOM 696 C CA . VAL A 1 91 ? 16.592 -1.810 -15.744 1.00 89.88 91 VAL A CA 1
ATOM 697 C C . VAL A 1 91 ? 17.691 -2.191 -16.732 1.00 89.88 91 VAL A C 1
ATOM 699 O O . VAL A 1 91 ? 17.949 -3.377 -16.932 1.00 89.88 91 VAL A O 1
ATOM 702 N N . LEU A 1 92 ? 18.406 -1.204 -17.281 1.00 92.00 92 LEU A N 1
ATOM 703 C CA . LEU A 1 92 ? 19.473 -1.453 -18.254 1.00 92.00 92 LEU A CA 1
ATOM 704 C C . LEU A 1 92 ? 20.661 -2.207 -17.637 1.00 92.00 92 LEU A C 1
ATOM 706 O O . LEU A 1 92 ? 21.217 -3.107 -18.269 1.00 92.00 92 LEU A O 1
ATOM 710 N N . VAL A 1 93 ? 21.043 -1.881 -16.394 1.00 91.44 93 VAL A N 1
ATOM 711 C CA . VAL A 1 93 ? 22.109 -2.605 -15.672 1.00 91.44 93 VAL A CA 1
ATOM 712 C C . VAL A 1 93 ? 21.731 -4.065 -15.462 1.00 91.44 93 VAL A C 1
ATOM 714 O O . VAL A 1 93 ? 22.540 -4.948 -15.747 1.00 91.44 93 VAL A O 1
ATOM 717 N N . ASN A 1 94 ? 20.517 -4.325 -14.975 1.00 90.31 94 ASN A N 1
ATOM 718 C CA . ASN A 1 94 ? 20.057 -5.683 -14.709 1.00 90.31 94 ASN A CA 1
ATOM 719 C C . ASN A 1 94 ? 19.949 -6.490 -15.997 1.00 90.31 94 ASN A C 1
ATOM 721 O O . ASN A 1 94 ? 20.430 -7.618 -16.034 1.00 90.31 94 ASN A O 1
ATOM 725 N N . GLN A 1 95 ? 19.409 -5.895 -17.064 1.00 89.50 95 GLN A N 1
ATOM 726 C CA . GLN A 1 95 ? 19.300 -6.560 -18.356 1.00 89.50 95 GLN A CA 1
ATOM 727 C C . GLN A 1 95 ? 20.674 -6.924 -18.929 1.00 89.50 95 GLN A C 1
ATOM 729 O O . GLN A 1 95 ? 20.866 -8.034 -19.420 1.00 89.50 95 GLN A O 1
ATOM 734 N N . TRP A 1 96 ? 21.656 -6.025 -18.835 1.00 90.31 96 TRP A N 1
ATOM 735 C CA . TRP A 1 96 ? 23.014 -6.320 -19.288 1.00 90.31 96 TRP A CA 1
ATOM 736 C C . TRP A 1 96 ? 23.658 -7.452 -18.477 1.00 90.31 96 TRP A C 1
ATOM 738 O O . TRP A 1 96 ? 24.201 -8.389 -19.060 1.00 90.31 96 TRP A O 1
ATOM 748 N N . ARG A 1 97 ? 23.562 -7.404 -17.141 1.00 89.56 97 ARG A N 1
ATOM 749 C CA . ARG A 1 97 ? 24.119 -8.439 -16.251 1.00 89.56 97 ARG A CA 1
ATOM 750 C C . ARG A 1 97 ? 23.488 -9.805 -16.493 1.00 89.56 97 ARG A C 1
ATOM 752 O O . ARG A 1 97 ? 24.211 -10.792 -16.583 1.00 89.56 97 ARG A O 1
ATOM 759 N N . LEU A 1 98 ? 22.169 -9.834 -16.659 1.00 87.00 98 LEU A N 1
ATOM 760 C CA . LEU A 1 98 ? 21.410 -11.027 -17.006 1.00 87.00 98 LEU A CA 1
ATOM 761 C C . LEU A 1 98 ? 21.923 -11.652 -18.309 1.00 87.00 98 LEU A C 1
ATOM 763 O O . LEU A 1 98 ? 22.259 -12.831 -18.332 1.00 87.00 98 LEU A O 1
ATOM 767 N N . LEU A 1 99 ? 22.005 -10.867 -19.389 1.00 86.00 99 LEU A N 1
ATOM 768 C CA . LEU A 1 99 ? 22.422 -11.375 -20.700 1.00 86.00 99 LEU A CA 1
ATOM 769 C C . LEU A 1 99 ? 23.888 -11.829 -20.709 1.00 86.00 99 LEU A C 1
ATOM 771 O O . LEU A 1 99 ? 24.220 -12.814 -21.364 1.00 86.00 99 LEU A O 1
ATOM 775 N N . MET A 1 100 ? 24.763 -11.147 -19.966 1.00 87.06 100 MET A N 1
ATOM 776 C CA . MET A 1 100 ? 26.158 -11.567 -19.801 1.00 87.06 100 MET A CA 1
ATOM 777 C C . MET A 1 100 ? 26.268 -12.887 -19.030 1.00 87.06 100 MET A C 1
ATOM 779 O O . MET A 1 100 ? 26.979 -13.784 -19.478 1.00 87.06 100 MET A O 1
ATOM 783 N N . ALA A 1 101 ? 25.529 -13.033 -17.925 1.00 84.06 101 ALA A N 1
ATOM 784 C CA . ALA A 1 101 ? 25.489 -14.259 -17.127 1.00 84.06 101 ALA A CA 1
ATOM 785 C C . ALA A 1 101 ? 24.920 -15.448 -17.926 1.00 84.06 101 ALA A C 1
ATOM 787 O O . ALA A 1 101 ? 25.494 -16.540 -17.932 1.00 84.06 101 ALA A O 1
ATOM 788 N N . ALA A 1 102 ? 23.847 -15.215 -18.685 1.00 79.81 102 ALA A N 1
ATOM 789 C CA . ALA A 1 102 ? 23.251 -16.215 -19.569 1.00 79.81 102 ALA A CA 1
ATOM 790 C C . ALA A 1 102 ? 24.180 -16.623 -20.727 1.00 79.81 102 ALA A C 1
ATOM 792 O O . ALA A 1 102 ? 24.110 -17.751 -21.199 1.00 79.81 102 ALA A O 1
ATOM 793 N N . ARG A 1 103 ? 25.065 -15.730 -21.195 1.00 78.88 103 ARG A N 1
ATOM 794 C CA . ARG A 1 103 ? 26.044 -16.040 -22.251 1.00 78.88 103 ARG A CA 1
ATOM 795 C C . ARG A 1 103 ? 27.288 -16.757 -21.722 1.00 78.88 103 ARG A C 1
ATOM 797 O O . ARG A 1 103 ? 27.919 -17.497 -22.469 1.00 78.88 103 ARG A O 1
ATOM 804 N N . SER A 1 104 ? 27.664 -16.528 -20.463 1.00 76.25 104 SER A N 1
ATOM 805 C CA . SER A 1 104 ? 28.817 -17.197 -19.841 1.00 76.25 104 SER A CA 1
ATOM 806 C C . SER A 1 104 ? 28.588 -18.677 -19.523 1.00 76.25 104 SER A C 1
ATOM 808 O O . SER A 1 104 ? 29.541 -19.381 -19.207 1.00 76.25 104 SER A O 1
ATOM 810 N N . THR A 1 105 ? 27.347 -19.157 -19.603 1.00 71.31 105 THR A N 1
ATOM 811 C CA . THR A 1 105 ? 26.979 -20.550 -19.334 1.00 71.31 105 THR A CA 1
ATOM 812 C C . THR A 1 105 ? 26.919 -21.330 -20.642 1.00 71.31 105 THR A C 1
ATOM 814 O O . THR A 1 105 ? 26.053 -21.109 -21.486 1.00 71.31 105 THR A O 1
ATOM 817 N N . SER A 1 106 ? 27.874 -22.240 -20.828 1.00 63.16 106 SER A N 1
ATOM 818 C CA . SER A 1 106 ? 27.945 -23.109 -22.008 1.00 63.16 106 SER A CA 1
ATOM 819 C C . SER A 1 106 ? 26.955 -24.270 -21.943 1.00 63.16 106 SER A C 1
ATOM 821 O O . SER A 1 106 ? 26.544 -24.777 -22.984 1.00 63.16 106 SER A O 1
ATOM 823 N N . GLU A 1 107 ? 26.562 -24.688 -20.736 1.00 65.81 107 GLU A N 1
ATOM 824 C CA . GLU A 1 107 ? 25.667 -25.823 -20.526 1.00 65.81 107 GLU A CA 1
ATOM 825 C C . GLU A 1 107 ? 24.260 -25.392 -20.072 1.00 65.81 107 GLU A C 1
ATOM 827 O O . GLU A 1 107 ? 24.128 -24.541 -19.189 1.00 65.81 107 GLU A O 1
ATOM 832 N N . PRO A 1 108 ? 23.193 -26.018 -20.604 1.00 61.38 108 PRO A N 1
ATOM 833 C CA . PRO A 1 108 ? 21.802 -25.751 -20.227 1.00 61.38 108 PRO A CA 1
ATOM 834 C C . PRO A 1 108 ? 21.478 -25.855 -18.734 1.00 61.38 108 PRO A C 1
ATOM 836 O O . PRO A 1 108 ? 20.572 -25.193 -18.236 1.00 61.38 108 PRO A O 1
ATOM 839 N N . THR A 1 109 ? 22.185 -26.738 -18.034 1.00 61.72 109 THR A N 1
ATOM 840 C CA . THR A 1 109 ? 21.976 -27.067 -16.620 1.00 61.72 109 THR A CA 1
ATOM 841 C C . THR A 1 109 ? 22.829 -26.224 -15.681 1.00 61.72 109 THR A C 1
ATOM 843 O O . THR A 1 109 ? 22.660 -26.313 -14.468 1.00 61.72 109 THR A O 1
ATOM 846 N N . GLN A 1 110 ? 23.750 -25.423 -16.220 1.00 67.69 110 GLN A N 1
ATOM 847 C CA . GLN A 1 110 ? 24.633 -24.583 -15.430 1.00 67.69 110 GLN A CA 1
ATOM 848 C C . GLN A 1 110 ? 23.942 -23.253 -15.127 1.00 67.69 110 GLN A C 1
ATOM 850 O O . GLN A 1 110 ? 23.537 -22.523 -16.030 1.00 67.69 110 GLN A O 1
ATOM 855 N N . GLU A 1 111 ? 23.805 -22.940 -13.844 1.00 75.12 111 GLU A N 1
ATOM 856 C CA . GLU A 1 111 ? 23.257 -21.668 -13.385 1.00 75.12 111 GLU A CA 1
ATOM 857 C C . GLU A 1 111 ? 24.385 -20.644 -13.225 1.00 75.12 111 GLU A C 1
ATOM 859 O O . GLU A 1 111 ? 25.453 -20.950 -12.691 1.00 75.12 111 GLU A O 1
ATOM 864 N N . ALA A 1 112 ? 24.146 -19.417 -13.682 1.00 78.00 112 ALA A N 1
ATOM 865 C CA . ALA A 1 112 ? 25.005 -18.274 -13.416 1.00 78.00 112 ALA A CA 1
ATOM 866 C C . ALA A 1 112 ? 24.313 -17.300 -12.472 1.00 78.00 112 ALA A C 1
ATOM 868 O O . ALA A 1 112 ? 23.114 -17.048 -12.572 1.00 78.00 112 ALA A O 1
ATOM 869 N N . THR A 1 113 ? 25.098 -16.710 -11.582 1.00 83.06 113 THR A N 1
ATOM 870 C CA . THR A 1 113 ? 24.624 -15.718 -10.622 1.00 83.06 113 THR A CA 1
ATOM 871 C C . THR A 1 113 ? 25.073 -14.328 -11.053 1.00 83.06 113 THR A C 1
ATOM 873 O O . THR A 1 113 ? 26.201 -14.151 -11.514 1.00 83.06 113 THR A O 1
ATOM 876 N N . PHE A 1 114 ? 24.211 -13.323 -10.896 1.00 83.31 114 PHE A N 1
ATOM 877 C CA . PHE A 1 114 ? 24.576 -11.929 -11.139 1.00 83.31 114 PHE A CA 1
ATOM 878 C C . PHE A 1 114 ? 23.982 -10.974 -10.093 1.00 83.31 114 PHE A C 1
ATOM 880 O O . PHE A 1 114 ? 22.875 -11.203 -9.599 1.00 83.31 114 PHE A O 1
ATOM 887 N N . PRO A 1 115 ? 24.680 -9.867 -9.767 1.00 89.00 115 PRO A N 1
ATOM 888 C CA . PRO A 1 115 ? 24.199 -8.902 -8.787 1.00 89.00 115 PRO A CA 1
ATOM 889 C C . PRO A 1 115 ? 23.042 -8.061 -9.334 1.00 89.00 115 PRO A C 1
ATOM 891 O O . PRO A 1 115 ? 23.099 -7.562 -10.463 1.00 89.00 115 PRO A O 1
ATOM 894 N N . VAL A 1 116 ? 22.027 -7.804 -8.509 1.00 87.00 116 VAL A N 1
ATOM 895 C CA . VAL A 1 116 ? 20.854 -7.000 -8.887 1.00 87.00 116 VAL A CA 1
ATOM 896 C C . VAL A 1 116 ? 21.037 -5.542 -8.479 1.00 87.00 116 VAL A C 1
ATOM 898 O O . VAL A 1 116 ? 21.314 -5.213 -7.327 1.00 87.00 116 VAL A O 1
ATOM 901 N N . ALA A 1 117 ? 20.860 -4.636 -9.433 1.00 87.19 117 ALA A N 1
ATOM 902 C CA . ALA A 1 117 ? 20.721 -3.214 -9.178 1.00 87.19 117 ALA A CA 1
ATOM 903 C C . ALA A 1 117 ? 19.259 -2.872 -8.859 1.00 87.19 117 ALA A C 1
ATOM 905 O O . ALA A 1 117 ? 18.340 -3.257 -9.578 1.00 87.19 117 ALA A O 1
ATOM 906 N N . TYR A 1 118 ? 19.052 -2.089 -7.803 1.00 81.38 118 TYR A N 1
ATOM 907 C CA . TYR A 1 118 ? 17.739 -1.570 -7.426 1.00 81.38 118 TYR A CA 1
ATOM 908 C C . TYR A 1 118 ? 17.665 -0.059 -7.675 1.00 81.38 118 TYR A C 1
ATOM 910 O O . TYR A 1 118 ? 18.682 0.629 -7.480 1.00 81.38 118 TYR A O 1
ATOM 918 N N . PRO A 1 119 ? 16.486 0.472 -8.062 1.00 76.25 119 PRO A N 1
ATOM 919 C CA . PRO A 1 119 ? 16.262 1.909 -8.173 1.00 76.25 119 PRO A CA 1
ATOM 920 C C . PRO A 1 119 ? 16.630 2.635 -6.874 1.00 76.25 119 PRO A C 1
ATOM 922 O O . PRO A 1 119 ? 16.490 2.081 -5.782 1.00 76.25 119 PRO A O 1
ATOM 925 N N . PHE A 1 120 ? 17.083 3.887 -6.978 1.00 61.41 120 PHE A N 1
ATOM 926 C CA . PHE A 1 120 ? 17.565 4.674 -5.834 1.00 61.41 120 PHE A CA 1
ATOM 927 C C . PHE A 1 120 ? 16.524 4.797 -4.702 1.00 61.41 120 PHE A C 1
ATOM 929 O O . PHE A 1 120 ? 16.891 4.739 -3.531 1.00 61.41 120 PHE A O 1
ATOM 936 N N . ALA A 1 121 ? 15.227 4.838 -5.034 1.00 57.31 121 ALA A N 1
ATOM 937 C CA . ALA A 1 121 ? 14.131 4.863 -4.060 1.00 57.31 121 ALA A CA 1
ATOM 938 C C . ALA A 1 121 ? 14.098 3.640 -3.114 1.00 57.31 121 ALA A C 1
ATOM 940 O O . ALA A 1 121 ? 13.642 3.768 -1.985 1.00 57.31 121 ALA A O 1
ATOM 941 N N . PHE A 1 122 ? 14.644 2.490 -3.532 1.00 50.09 122 PHE A N 1
ATOM 942 C CA . PHE A 1 122 ? 14.750 1.257 -2.733 1.00 50.09 122 PHE A CA 1
ATOM 943 C C . PHE A 1 122 ? 16.112 1.089 -2.030 1.00 50.09 122 PHE A C 1
ATOM 945 O O . PHE A 1 122 ? 16.406 0.030 -1.461 1.00 50.09 122 PHE A O 1
ATOM 952 N N . ARG A 1 123 ? 17.012 2.078 -2.134 1.00 50.91 123 ARG A N 1
ATOM 953 C CA . ARG A 1 123 ? 18.291 2.085 -1.400 1.00 50.91 123 ARG A CA 1
ATOM 954 C C . ARG A 1 123 ? 18.154 2.695 -0.007 1.00 50.91 123 ARG A C 1
ATOM 956 O O . ARG A 1 123 ? 18.962 2.359 0.851 1.00 50.91 123 ARG A O 1
ATOM 963 N N . ALA A 1 124 ? 17.138 3.531 0.209 1.00 46.69 124 ALA A N 1
ATOM 964 C CA . ALA A 1 124 ? 16.704 3.909 1.545 1.00 46.69 124 ALA A CA 1
ATOM 965 C C . ALA A 1 124 ? 16.037 2.697 2.210 1.00 46.69 124 ALA A C 1
ATOM 967 O O . ALA A 1 124 ? 15.285 1.966 1.566 1.00 46.69 124 ALA A O 1
ATOM 968 N N . ASP A 1 125 ? 16.379 2.468 3.470 1.00 47.28 125 ASP A N 1
ATOM 969 C CA . ASP A 1 125 ? 15.897 1.368 4.296 1.00 47.28 125 ASP A CA 1
ATOM 970 C C . ASP A 1 125 ? 14.354 1.236 4.210 1.00 47.28 125 ASP A C 1
ATOM 972 O O . ASP A 1 125 ? 13.644 2.199 4.519 1.00 47.28 125 ASP A O 1
ATOM 976 N N . PRO A 1 126 ? 13.808 0.083 3.759 1.00 48.69 126 PRO A N 1
ATOM 977 C CA . PRO A 1 126 ? 12.363 -0.119 3.636 1.00 48.69 126 PRO A CA 1
ATOM 978 C C . PRO A 1 126 ? 11.622 0.112 4.957 1.00 48.69 126 PRO A C 1
ATOM 980 O O . PRO A 1 126 ? 10.446 0.472 4.954 1.00 48.69 126 PRO A O 1
ATOM 983 N N . VAL A 1 127 ? 12.313 -0.075 6.086 1.00 49.56 127 VAL A N 1
ATOM 984 C CA . VAL A 1 127 ? 11.726 -0.011 7.424 1.00 49.56 127 VAL A CA 1
ATOM 985 C C . VAL A 1 127 ? 11.379 1.422 7.829 1.00 49.56 127 VAL A C 1
ATOM 987 O O . VAL A 1 127 ? 10.375 1.642 8.499 1.00 49.56 127 VAL A O 1
ATOM 990 N N . SER A 1 128 ? 12.145 2.424 7.391 1.00 48.25 128 SER A N 1
ATOM 991 C CA . SER A 1 128 ? 11.988 3.797 7.897 1.00 48.25 128 SER A CA 1
ATOM 992 C C . SER A 1 128 ? 10.892 4.613 7.203 1.00 48.25 128 SER A C 1
ATOM 994 O O . SER A 1 128 ? 10.543 5.683 7.694 1.00 48.25 128 SER A O 1
ATOM 996 N N . ARG A 1 129 ? 10.305 4.127 6.098 1.00 47.50 129 ARG A N 1
ATOM 997 C CA . ARG A 1 129 ? 9.191 4.808 5.396 1.00 47.50 129 ARG A CA 1
ATOM 998 C C . ARG A 1 129 ? 7.876 4.030 5.362 1.00 47.50 129 ARG A C 1
ATOM 1000 O O . ARG A 1 129 ? 6.870 4.582 4.933 1.00 47.50 129 ARG A O 1
ATOM 1007 N N . LEU A 1 130 ? 7.867 2.780 5.820 1.00 51.59 130 LEU A N 1
ATOM 1008 C CA . LEU A 1 130 ? 6.678 1.924 5.865 1.00 51.59 130 LEU A CA 1
ATOM 1009 C C . LEU A 1 130 ? 6.216 1.678 7.306 1.00 51.59 130 LEU A C 1
ATOM 1011 O O . LEU A 1 130 ? 5.782 0.574 7.631 1.00 51.59 130 LEU A O 1
ATOM 1015 N N . ALA A 1 131 ? 6.293 2.690 8.175 1.00 57.38 131 ALA A N 1
ATOM 1016 C CA . ALA A 1 131 ? 5.539 2.675 9.425 1.00 57.38 131 ALA A CA 1
ATOM 1017 C C . ALA A 1 131 ? 4.041 2.732 9.074 1.00 57.38 131 ALA A C 1
ATOM 1019 O O . ALA A 1 131 ? 3.418 3.785 9.005 1.00 57.38 131 ALA A O 1
ATOM 1020 N N . MET A 1 132 ? 3.468 1.589 8.723 1.00 72.81 132 MET A N 1
ATOM 1021 C CA . MET A 1 132 ? 2.056 1.465 8.393 1.00 72.81 132 MET A CA 1
ATOM 1022 C C . MET A 1 132 ? 1.280 1.174 9.672 1.00 72.81 132 MET A C 1
ATOM 1024 O O . MET A 1 132 ? 1.835 0.659 10.640 1.00 72.81 132 MET A O 1
ATOM 1028 N N . PHE A 1 133 ? -0.023 1.454 9.678 1.00 81.75 133 PHE A N 1
ATOM 1029 C CA . PHE A 1 133 ? -0.877 1.150 10.826 1.00 81.75 133 PHE A CA 1
ATOM 1030 C C . PHE A 1 133 ? -0.643 -0.283 11.344 1.00 81.75 133 PHE A C 1
ATOM 1032 O O . PHE A 1 133 ? -0.445 -0.481 12.538 1.00 81.75 133 PHE A O 1
ATOM 1039 N N . ASP A 1 134 ? -0.575 -1.276 10.456 1.00 80.50 134 ASP A N 1
ATOM 1040 C CA . ASP A 1 134 ? -0.424 -2.689 10.826 1.00 80.50 134 ASP A CA 1
ATOM 1041 C C . ASP A 1 134 ? 1.009 -3.096 11.221 1.00 80.50 134 ASP A C 1
ATOM 1043 O O . ASP A 1 134 ? 1.199 -4.182 11.761 1.00 80.50 134 ASP A O 1
ATOM 1047 N N . SER A 1 135 ? 2.021 -2.239 11.015 1.00 76.69 135 SER A N 1
ATOM 1048 C CA . SER A 1 135 ? 3.412 -2.550 11.383 1.00 76.69 135 SER A CA 1
ATOM 1049 C C . SER A 1 135 ? 3.711 -2.347 12.873 1.00 76.69 135 SER A C 1
ATOM 1051 O O . SER A 1 135 ? 4.806 -2.658 13.340 1.00 76.69 135 SER A O 1
ATOM 1053 N N . VAL A 1 136 ? 2.761 -1.801 13.634 1.00 82.75 136 VAL A N 1
ATOM 1054 C CA . VAL A 1 136 ? 2.943 -1.472 15.049 1.00 82.75 136 VAL A CA 1
ATOM 1055 C C . VAL A 1 136 ? 2.376 -2.580 15.928 1.00 82.75 136 VAL A C 1
ATOM 1057 O O . VAL A 1 136 ? 1.162 -2.728 16.069 1.00 82.75 136 VAL A O 1
ATOM 1060 N N . LYS A 1 137 ? 3.268 -3.323 16.591 1.00 85.62 137 LYS A N 1
ATOM 1061 C CA . LYS A 1 137 ? 2.899 -4.214 17.696 1.00 85.62 137 LYS A CA 1
ATOM 1062 C C . LYS A 1 137 ? 2.885 -3.428 19.007 1.00 85.62 137 LYS A C 1
ATOM 1064 O O . LYS A 1 137 ? 3.940 -3.136 19.580 1.00 85.62 137 LYS A O 1
ATOM 1069 N N . ASP A 1 138 ? 1.685 -3.091 19.467 1.00 87.50 138 ASP A N 1
ATOM 1070 C CA . ASP A 1 138 ? 1.456 -2.322 20.689 1.00 87.50 138 ASP A CA 1
ATOM 1071 C C . ASP A 1 138 ? 0.655 -3.128 21.719 1.00 87.50 138 ASP A C 1
ATOM 1073 O O . ASP A 1 138 ? -0.549 -3.308 21.581 1.00 87.50 138 ASP A O 1
ATOM 1077 N N . THR A 1 139 ? 1.341 -3.599 22.761 1.00 89.56 139 THR A N 1
ATOM 1078 C CA . THR A 1 139 ? 0.776 -4.403 23.856 1.00 89.56 139 THR A CA 1
ATOM 1079 C C . THR A 1 139 ? 0.590 -3.598 25.145 1.00 89.56 139 THR A C 1
ATOM 1081 O O . THR A 1 139 ? 0.481 -4.183 26.224 1.00 89.56 139 THR A O 1
ATOM 1084 N N . THR A 1 140 ? 0.600 -2.262 25.064 1.00 89.25 140 THR A N 1
ATOM 1085 C CA . THR A 1 140 ? 0.512 -1.377 26.241 1.00 89.25 140 THR A CA 1
ATOM 1086 C C . THR A 1 140 ? -0.785 -1.554 27.037 1.00 89.25 140 THR A C 1
ATOM 1088 O O . THR A 1 140 ? -0.784 -1.319 28.242 1.00 89.25 140 THR A O 1
ATOM 1091 N N . CYS A 1 141 ? -1.861 -2.056 26.421 1.00 87.94 141 CYS A N 1
ATOM 1092 C CA . CYS A 1 141 ? -3.127 -2.377 27.091 1.00 87.94 141 CYS A CA 1
ATOM 1093 C C . CYS A 1 141 ? -3.028 -3.468 28.171 1.00 87.94 141 CYS A C 1
ATOM 1095 O O . CYS A 1 141 ? -3.969 -3.632 28.939 1.00 87.94 141 CYS A O 1
ATOM 1097 N N . PHE A 1 142 ? -1.912 -4.202 28.256 1.00 86.62 142 PHE A N 1
ATOM 1098 C CA . PHE A 1 142 ? -1.671 -5.198 29.310 1.00 86.62 142 PHE A CA 1
ATOM 1099 C C . PHE A 1 142 ? -0.813 -4.687 30.469 1.00 86.62 142 PHE A C 1
ATOM 1101 O O . PHE A 1 142 ? -0.586 -5.420 31.435 1.00 86.62 142 PHE A O 1
ATOM 1108 N N . GLU A 1 143 ? -0.267 -3.477 30.373 1.00 82.50 143 GLU A N 1
ATOM 1109 C CA . GLU A 1 143 ? 0.575 -2.929 31.430 1.00 82.50 143 GLU A CA 1
ATOM 1110 C C . GLU A 1 143 ? -0.304 -2.435 32.587 1.00 82.50 143 GLU A C 1
ATOM 1112 O O . GLU A 1 143 ? -1.066 -1.487 32.433 1.00 82.50 143 GLU A O 1
ATOM 1117 N N . LYS A 1 144 ? -0.181 -3.031 33.781 1.00 65.19 144 LYS A N 1
ATOM 1118 C CA . LYS A 1 144 ? -0.813 -2.489 34.995 1.00 65.19 144 LYS A CA 1
ATOM 1119 C C . LYS A 1 144 ? -0.109 -1.189 35.397 1.00 65.19 144 LYS A C 1
ATOM 1121 O O . LYS A 1 144 ? 0.909 -1.230 36.081 1.00 65.19 144 LYS A O 1
ATOM 1126 N N . ARG A 1 145 ? -0.628 -0.035 34.969 1.00 60.06 145 ARG A N 1
ATOM 1127 C CA . ARG A 1 145 ? -0.104 1.296 35.345 1.00 60.06 145 ARG A CA 1
ATOM 1128 C C . ARG A 1 145 ? -1.201 2.267 35.806 1.00 60.06 145 ARG A C 1
ATOM 1130 O O . ARG A 1 145 ? -1.184 3.437 35.442 1.00 60.06 145 ARG A O 1
ATOM 1137 N N . LEU A 1 146 ? -2.125 1.785 36.638 1.00 52.81 146 LEU A N 1
ATOM 1138 C CA . LEU A 1 146 ? -3.271 2.546 37.165 1.00 52.81 146 LEU A CA 1
ATOM 1139 C C . LEU A 1 146 ? -2.914 3.950 37.699 1.00 52.81 146 LEU A C 1
ATOM 1141 O O . LEU A 1 146 ? -3.609 4.913 37.376 1.00 52.81 146 LEU A O 1
ATOM 1145 N N . ASP A 1 147 ? -1.800 4.100 38.423 1.00 53.06 147 ASP A N 1
ATOM 1146 C CA . ASP A 1 147 ? -1.415 5.383 39.041 1.00 53.06 147 ASP A CA 1
ATOM 1147 C C . ASP A 1 147 ? -0.978 6.451 38.022 1.00 53.06 147 ASP A C 1
ATOM 1149 O O . ASP A 1 147 ? -1.087 7.651 38.271 1.00 53.06 147 ASP A O 1
ATOM 1153 N N . PHE A 1 148 ? -0.518 6.027 36.842 1.00 49.84 148 PHE A N 1
ATOM 1154 C CA . PHE A 1 148 ? -0.086 6.918 35.761 1.00 49.84 148 PHE A CA 1
ATOM 1155 C C . PHE A 1 148 ? -1.254 7.326 34.848 1.00 49.84 148 PHE A C 1
ATOM 1157 O O . PHE A 1 148 ? -1.188 8.316 34.120 1.00 49.84 148 PHE A O 1
ATOM 1164 N N . TRP A 1 149 ? -2.344 6.557 34.872 1.00 54.62 149 TRP A N 1
ATOM 1165 C CA . TRP A 1 149 ? -3.455 6.704 33.936 1.00 54.62 149 TRP A CA 1
ATOM 1166 C C . TRP A 1 149 ? -4.355 7.870 34.341 1.00 54.62 149 TRP A C 1
ATOM 1168 O O . TRP A 1 149 ? -4.675 8.715 33.506 1.00 54.62 149 TRP A O 1
ATOM 1178 N N . GLY A 1 150 ? -4.648 8.012 35.637 1.00 50.38 150 GLY A N 1
ATOM 1179 C CA . GLY A 1 150 ? -5.468 9.109 36.165 1.00 50.38 150 GLY A CA 1
ATOM 1180 C C . GLY A 1 150 ? -4.960 10.520 35.823 1.00 50.38 150 GLY A C 1
ATOM 1181 O O . GLY A 1 150 ? -5.767 11.440 35.723 1.00 50.38 150 GLY A O 1
ATOM 1182 N N . GLN A 1 151 ? -3.654 10.697 35.582 1.00 50.25 151 GLN A N 1
ATOM 1183 C CA . GLN A 1 151 ? -3.064 12.001 35.245 1.00 50.25 151 GLN A CA 1
ATOM 1184 C C . GLN A 1 151 ? -3.233 12.378 33.758 1.00 50.25 151 GLN A C 1
ATOM 1186 O O . GLN A 1 151 ? -3.499 13.541 33.457 1.00 50.25 151 GLN A O 1
ATOM 1191 N N . HIS A 1 152 ? -3.175 11.412 32.830 1.00 50.06 152 HIS A N 1
ATOM 1192 C CA . HIS A 1 152 ? -3.318 11.659 31.383 1.00 50.06 152 HIS A CA 1
ATOM 1193 C C . HIS A 1 152 ? -4.778 11.703 30.892 1.00 50.06 152 HIS A C 1
ATOM 1195 O O . HIS A 1 152 ? -5.058 12.308 29.857 1.00 50.06 152 HIS A O 1
ATOM 1201 N N . PHE A 1 153 ? -5.726 11.111 31.629 1.00 54.16 153 PHE A N 1
ATOM 1202 C CA . PHE A 1 153 ? -7.151 11.098 31.255 1.00 54.16 153 PHE A CA 1
ATOM 1203 C C . PHE A 1 153 ? -7.886 12.423 31.482 1.00 54.16 153 PHE A C 1
ATOM 1205 O O . PHE A 1 153 ? -8.996 12.601 30.981 1.00 54.16 153 PHE A O 1
ATOM 1212 N N . SER A 1 154 ? -7.258 13.380 32.169 1.00 51.38 154 SER A N 1
ATOM 1213 C CA . SER A 1 154 ? -7.771 14.748 32.300 1.00 51.38 154 SER A CA 1
ATOM 1214 C C . SER A 1 154 ? -7.929 15.473 30.949 1.00 51.38 154 SER A C 1
ATOM 1216 O O . SER A 1 154 ? -8.630 16.481 30.892 1.00 51.38 154 SER A O 1
ATOM 1218 N N . MET A 1 155 ? -7.345 14.937 29.866 1.00 54.47 155 MET A N 1
ATOM 1219 C CA . MET A 1 155 ? -7.291 15.564 28.540 1.00 54.47 155 MET A CA 1
ATOM 1220 C C . MET A 1 155 ? -8.243 14.976 27.486 1.00 54.47 155 MET A C 1
ATOM 1222 O O . MET A 1 155 ? -8.375 15.571 26.424 1.00 54.47 155 MET A O 1
ATOM 1226 N N . VAL A 1 156 ? -8.902 13.832 27.727 1.00 64.62 156 VAL A N 1
ATOM 1227 C CA . VAL A 1 156 ? -9.785 13.228 26.706 1.00 64.62 156 VAL A CA 1
ATOM 1228 C C . VAL A 1 156 ? -11.183 13.827 26.822 1.00 64.62 156 VAL A C 1
ATOM 1230 O O . VAL A 1 156 ? -11.950 13.483 27.725 1.00 64.62 156 VAL A O 1
ATOM 1233 N N . ALA A 1 157 ? -11.517 14.737 25.910 1.00 70.75 157 ALA A N 1
ATOM 1234 C CA . ALA A 1 157 ? -12.855 15.298 25.811 1.00 70.75 157 ALA A CA 1
ATOM 1235 C C . ALA A 1 157 ? -13.763 14.344 25.023 1.00 70.75 157 ALA A C 1
ATOM 1237 O O . ALA A 1 157 ? -13.348 13.765 24.018 1.00 70.75 157 ALA A O 1
ATOM 1238 N N . TYR A 1 158 ? -15.002 14.148 25.479 1.00 81.88 158 TYR A N 1
ATOM 1239 C CA . TYR A 1 158 ? -15.968 13.336 24.744 1.00 81.88 158 TYR A CA 1
ATOM 1240 C C . TYR A 1 158 ? -17.368 13.944 24.745 1.00 81.88 158 TYR A C 1
ATOM 1242 O O . TYR A 1 158 ? -18.003 14.065 25.793 1.00 81.88 158 TYR A O 1
ATOM 1250 N N . SER A 1 159 ? -17.847 14.270 23.547 1.00 83.31 159 SER A N 1
ATOM 1251 C CA . SER A 1 159 ? -19.219 14.681 23.261 1.00 83.31 159 SER A CA 1
ATOM 1252 C C . SER A 1 159 ? -19.909 13.587 22.453 1.00 83.31 159 SER A C 1
ATOM 1254 O O . SER A 1 159 ? -19.720 13.487 21.245 1.00 83.31 159 SER A O 1
ATOM 1256 N N . ARG A 1 160 ? -20.715 12.746 23.107 1.00 86.12 160 ARG A N 1
ATOM 1257 C CA . ARG A 1 160 ? -21.399 11.632 22.434 1.00 86.12 160 ARG A CA 1
ATOM 1258 C C . ARG A 1 160 ? -22.340 12.151 21.332 1.00 86.12 160 ARG A C 1
ATOM 1260 O O . ARG A 1 160 ? -23.261 12.905 21.659 1.00 86.12 160 ARG A O 1
ATOM 1267 N N . PRO A 1 161 ? -22.156 11.761 20.053 1.00 87.94 161 PRO A N 1
ATOM 1268 C CA . PRO A 1 161 ? -23.011 12.241 18.976 1.00 87.94 161 PRO A CA 1
ATOM 1269 C C . PRO A 1 161 ? -24.465 11.786 19.151 1.00 87.94 161 PRO A C 1
ATOM 1271 O O . PRO A 1 161 ? -24.710 10.652 19.579 1.00 87.94 161 PRO A O 1
ATOM 1274 N N . PRO A 1 162 ? -25.436 12.637 18.790 1.00 87.12 162 PRO A N 1
ATOM 1275 C CA . PRO A 1 162 ? -26.842 12.271 18.835 1.00 87.12 162 PRO A CA 1
ATOM 1276 C C . PRO A 1 162 ? -27.153 11.198 17.764 1.00 87.12 162 PRO A C 1
ATOM 1278 O O . PRO A 1 162 ? -26.588 11.257 16.664 1.00 87.12 162 PRO A O 1
ATOM 1281 N N . PRO A 1 163 ? -28.019 10.200 18.047 1.00 86.38 163 PRO A N 1
ATOM 1282 C CA . PRO A 1 163 ? -28.275 9.075 17.138 1.00 86.38 163 PRO A CA 1
ATOM 1283 C C . PRO A 1 163 ? -28.766 9.482 15.744 1.00 86.38 163 PRO A C 1
ATOM 1285 O O . PRO A 1 163 ? -28.495 8.786 14.767 1.00 86.38 163 PRO A O 1
ATOM 1288 N N . GLU A 1 164 ? -29.463 10.612 15.643 1.00 88.25 164 GLU A N 1
ATOM 1289 C CA . GLU A 1 164 ? -30.019 11.147 14.400 1.00 88.25 164 GLU A CA 1
ATOM 1290 C C . GLU A 1 164 ? -28.917 11.560 13.412 1.00 88.25 164 GLU A C 1
ATOM 1292 O O . GLU A 1 164 ? -29.110 11.493 12.200 1.00 88.25 164 GLU A O 1
ATOM 1297 N N . CYS A 1 165 ? -27.737 11.938 13.915 1.00 90.94 165 CYS A N 1
ATOM 1298 C CA . CYS A 1 165 ? -26.581 12.282 13.088 1.00 90.94 165 CYS A CA 1
ATOM 1299 C C . CYS A 1 165 ? -25.777 11.063 12.625 1.00 90.94 165 CYS A C 1
ATOM 1301 O O . CYS A 1 165 ? -24.850 11.231 11.844 1.00 90.94 165 CYS A O 1
ATOM 1303 N N . LEU A 1 166 ? -26.082 9.853 13.101 1.00 91.75 166 LEU A N 1
ATOM 1304 C CA . LEU A 1 166 ? -25.297 8.644 12.821 1.00 91.75 166 LEU A CA 1
ATOM 1305 C C . LEU A 1 166 ? -25.985 7.689 11.839 1.00 91.75 166 LEU A C 1
ATOM 1307 O O . LEU A 1 166 ? -25.536 6.556 11.665 1.00 91.75 166 LEU A O 1
ATOM 1311 N N . GLN A 1 167 ? -27.060 8.137 11.187 1.00 92.25 167 GLN A N 1
ATOM 1312 C CA . GLN A 1 167 ? -27.811 7.332 10.226 1.00 92.25 167 GLN A CA 1
ATOM 1313 C C . GLN A 1 167 ? -27.985 8.060 8.892 1.00 92.25 167 GLN A C 1
ATOM 1315 O O . GLN A 1 167 ? -28.240 9.262 8.867 1.00 92.25 167 GLN A O 1
ATOM 1320 N N . GLY A 1 168 ? -27.869 7.332 7.780 1.00 91.56 168 GLY A N 1
ATOM 1321 C CA . GLY A 1 168 ? -28.172 7.833 6.438 1.00 91.56 168 GLY A CA 1
ATOM 1322 C C . GLY A 1 168 ? -27.306 9.021 6.002 1.00 91.56 168 GLY A C 1
ATOM 1323 O O . GLY A 1 168 ? -26.112 9.088 6.284 1.00 91.56 168 GLY A O 1
ATOM 1324 N N . VAL A 1 169 ? -27.921 9.985 5.312 1.00 92.94 169 VAL A N 1
ATOM 1325 C CA . VAL A 1 169 ? -27.242 11.194 4.806 1.00 92.94 169 VAL A CA 1
ATOM 1326 C C . VAL A 1 169 ? -26.609 12.047 5.925 1.00 92.94 169 VAL A C 1
ATOM 1328 O O . VAL A 1 169 ? -25.453 12.441 5.758 1.00 92.94 169 VAL A O 1
ATOM 1331 N N . PRO A 1 170 ? -27.273 12.294 7.077 1.00 94.25 170 PRO A N 1
ATOM 1332 C CA . PRO A 1 170 ? -26.644 12.975 8.214 1.00 94.25 170 PRO A CA 1
ATOM 1333 C C . PRO A 1 170 ? -25.334 12.336 8.688 1.00 94.25 170 PRO A C 1
ATOM 1335 O O . PRO A 1 170 ? -24.419 13.050 9.090 1.00 94.25 170 PRO A O 1
ATOM 1338 N N . CYS A 1 171 ? -25.213 11.008 8.591 1.00 93.69 171 CYS A N 1
ATOM 1339 C CA . CYS A 1 171 ? -23.994 10.284 8.952 1.00 93.69 171 CYS A CA 1
ATOM 1340 C C . CYS A 1 171 ? -22.807 10.662 8.064 1.00 93.69 171 CYS A C 1
ATOM 1342 O O . CYS A 1 171 ? -21.705 10.883 8.562 1.00 93.69 171 CYS A O 1
ATOM 1344 N N . ILE A 1 172 ? -23.042 10.801 6.758 1.00 92.62 172 ILE A N 1
ATOM 1345 C CA . ILE A 1 172 ? -22.015 11.224 5.800 1.00 92.62 172 ILE A CA 1
ATOM 1346 C C . ILE A 1 172 ? -21.552 12.646 6.130 1.00 92.62 172 ILE A C 1
ATOM 1348 O O . ILE A 1 172 ? -20.355 12.898 6.214 1.00 92.62 172 ILE A O 1
ATOM 1352 N N . GLN A 1 173 ? -22.494 13.556 6.392 1.00 93.88 173 GLN A N 1
ATOM 1353 C CA . GLN A 1 173 ? -22.188 14.939 6.778 1.00 93.88 173 GLN A CA 1
ATOM 1354 C C . GLN A 1 173 ? -21.428 15.013 8.108 1.00 93.88 173 GLN A C 1
ATOM 1356 O O . GLN A 1 173 ? -20.532 15.837 8.276 1.00 93.88 173 GLN A O 1
ATOM 1361 N N . PHE A 1 174 ? -21.773 14.146 9.064 1.00 93.06 174 PHE A N 1
ATOM 1362 C CA . PHE A 1 174 ? -21.063 14.038 10.332 1.00 93.06 174 PHE A CA 1
ATOM 1363 C C . PHE A 1 174 ? -19.609 13.598 10.123 1.00 93.06 174 PHE A C 1
ATOM 1365 O O . PHE A 1 174 ? -18.715 14.224 10.686 1.00 93.06 174 PHE A O 1
ATOM 1372 N N . VAL A 1 175 ? -19.367 12.580 9.293 1.00 92.50 175 VAL A N 1
ATOM 1373 C CA . VAL A 1 175 ? -18.014 12.091 8.989 1.00 92.50 175 VAL A CA 1
ATOM 1374 C C . VAL A 1 175 ? -17.192 13.112 8.202 1.00 92.50 175 VAL A C 1
ATOM 1376 O O . VAL A 1 175 ? -16.022 13.307 8.513 1.00 92.50 175 VAL A O 1
ATOM 1379 N N . ASP A 1 176 ? -17.790 13.804 7.234 1.00 92.75 176 ASP A N 1
ATOM 1380 C CA . ASP A 1 176 ? -17.119 14.883 6.499 1.00 92.75 176 ASP A CA 1
ATOM 1381 C C . ASP A 1 176 ? -16.647 15.998 7.449 1.00 92.75 176 ASP A C 1
ATOM 1383 O O . ASP A 1 176 ? -15.471 16.366 7.469 1.00 92.75 176 ASP A O 1
ATOM 1387 N N . ARG A 1 177 ? -17.535 16.444 8.348 1.00 91.38 177 ARG A N 1
ATOM 1388 C CA . ARG A 1 177 ? -17.201 17.424 9.389 1.00 91.38 177 ARG A CA 1
ATOM 1389 C C . ARG A 1 177 ? -16.080 16.943 10.315 1.00 91.38 177 ARG A C 1
ATOM 1391 O O . ARG A 1 177 ? -15.196 17.738 10.622 1.00 91.38 177 ARG A O 1
ATOM 1398 N N . LEU A 1 178 ? -16.091 15.670 10.725 1.00 89.50 178 LEU A N 1
ATOM 1399 C CA . LEU A 1 178 ? -15.025 15.105 11.563 1.00 89.50 178 LEU A CA 1
ATOM 1400 C C . LEU A 1 178 ? -13.645 15.286 10.926 1.00 89.50 178 LEU A C 1
ATOM 1402 O O . LEU A 1 178 ? -12.691 15.646 11.613 1.00 89.50 178 LEU A O 1
ATOM 1406 N N . PHE A 1 179 ? -13.531 15.048 9.619 1.00 89.38 179 PHE A N 1
ATOM 1407 C CA . PHE A 1 179 ? -12.259 15.203 8.921 1.00 89.38 179 PHE A CA 1
ATOM 1408 C C . PHE A 1 179 ? -11.873 16.668 8.723 1.00 89.38 179 PHE A C 1
ATOM 1410 O O . PHE A 1 179 ? -10.703 17.007 8.898 1.00 89.38 179 PHE A O 1
ATOM 1417 N N . LEU A 1 180 ? -12.837 17.544 8.424 1.00 89.88 180 LEU A N 1
ATOM 1418 C CA . LEU A 1 180 ? -12.589 18.981 8.271 1.00 89.88 180 LEU A CA 1
ATOM 1419 C C . LEU A 1 180 ? -12.107 19.643 9.570 1.00 89.88 180 LEU A C 1
ATOM 1421 O O . LEU A 1 180 ? -11.225 20.499 9.529 1.00 89.88 180 LEU A O 1
ATOM 1425 N N . ASN A 1 181 ? -12.651 19.230 10.716 1.00 87.38 181 ASN A N 1
ATOM 1426 C CA . ASN A 1 181 ? -12.344 19.815 12.024 1.00 87.38 181 ASN A CA 1
ATOM 1427 C C . ASN A 1 181 ? -11.125 19.182 12.720 1.00 87.38 181 ASN A C 1
ATOM 1429 O O . ASN A 1 181 ? -10.747 19.612 13.812 1.00 87.38 181 ASN A O 1
ATOM 1433 N N . GLY A 1 182 ? -10.501 18.180 12.096 1.00 85.44 182 GLY A N 1
ATOM 1434 C CA . GLY A 1 182 ? -9.376 17.437 12.654 1.00 85.44 182 GLY A CA 1
ATOM 1435 C C . GLY A 1 182 ? -9.838 16.327 13.596 1.00 85.44 182 GLY A C 1
ATOM 1436 O O . GLY A 1 182 ? -10.159 16.569 14.759 1.00 85.44 182 GLY A O 1
ATOM 1437 N N . PHE A 1 183 ? -9.834 15.094 13.089 1.00 89.44 183 PHE A N 1
ATOM 1438 C CA . PHE A 1 183 ? -10.198 13.898 13.842 1.00 89.44 183 PHE A CA 1
ATOM 1439 C C . PHE A 1 183 ? -8.984 13.306 14.567 1.00 89.44 183 PHE A C 1
ATOM 1441 O O . PHE A 1 183 ? -7.956 13.040 13.941 1.00 89.44 183 PHE A O 1
ATOM 1448 N N . SER A 1 184 ? -9.096 13.079 15.877 1.00 89.50 184 SER A N 1
ATOM 1449 C CA . SER A 1 184 ? -7.980 12.607 16.701 1.00 89.50 184 SER A CA 1
ATOM 1450 C C . SER A 1 184 ? -8.442 11.806 17.926 1.00 89.50 184 SER A C 1
ATOM 1452 O O . SER A 1 184 ? -9.591 11.898 18.362 1.00 89.50 184 SER A O 1
ATOM 1454 N N . LEU A 1 185 ? -7.545 11.007 18.517 1.00 88.19 185 LEU A N 1
ATOM 1455 C CA . LEU A 1 185 ? -7.868 10.173 19.689 1.00 88.19 185 LEU A CA 1
ATOM 1456 C C . LEU A 1 185 ? -8.263 10.962 20.945 1.00 88.19 185 LEU A C 1
ATOM 1458 O O . LEU A 1 185 ? -8.989 10.438 21.790 1.00 88.19 185 LEU A O 1
ATOM 1462 N N . ASP A 1 186 ? -7.768 12.183 21.085 1.00 82.38 186 ASP A N 1
ATOM 1463 C CA . ASP A 1 186 ? -7.978 13.090 22.214 1.00 82.38 186 ASP A CA 1
ATOM 1464 C C . ASP A 1 186 ? -9.258 13.936 22.093 1.00 82.38 186 ASP A C 1
ATOM 1466 O O . ASP A 1 186 ? -9.714 14.485 23.094 1.00 82.38 186 ASP A O 1
ATOM 1470 N N . GLY A 1 187 ? -9.896 13.961 20.915 1.00 75.88 187 GLY A N 1
ATOM 1471 C CA . GLY A 1 187 ? -11.193 14.607 20.694 1.00 75.88 187 GLY A CA 1
ATOM 1472 C C . GLY A 1 187 ? -11.221 15.611 19.548 1.00 75.88 187 GLY A C 1
ATOM 1473 O O . GLY A 1 187 ? -12.291 15.853 18.990 1.00 75.88 187 GLY A O 1
ATOM 1474 N N . GLY A 1 188 ? -10.071 16.169 19.170 1.00 75.00 188 GLY A N 1
ATOM 1475 C CA . GLY A 1 188 ? -9.971 17.142 18.085 1.00 75.00 188 GLY A CA 1
ATOM 1476 C C . GLY A 1 188 ? -10.871 18.366 18.290 1.00 75.00 188 GLY A C 1
ATOM 1477 O O . GLY A 1 188 ? -11.190 18.738 19.420 1.00 75.00 188 GLY A O 1
ATOM 1478 N N . GLY A 1 189 ? -11.306 18.988 17.189 1.00 74.00 189 GLY A N 1
ATOM 1479 C CA . GLY A 1 189 ? -12.174 20.173 17.239 1.00 74.00 189 GLY A CA 1
ATOM 1480 C C . GLY A 1 189 ? -13.595 19.902 17.755 1.00 74.00 189 GLY A C 1
ATOM 1481 O O . GLY A 1 189 ? -14.188 20.765 18.400 1.00 74.00 189 GLY A O 1
ATOM 1482 N N . ASP A 1 190 ? -14.129 18.700 17.520 1.00 78.00 190 ASP A N 1
ATOM 1483 C CA . ASP A 1 190 ? -15.524 18.345 17.837 1.00 78.00 190 ASP A CA 1
ATOM 1484 C C . ASP A 1 190 ? -15.688 17.574 19.163 1.00 78.00 190 ASP A C 1
ATOM 1486 O O . ASP A 1 190 ? -16.800 17.183 19.528 1.00 78.00 190 ASP A O 1
ATOM 1490 N N . ASN A 1 191 ? -14.600 17.355 19.911 1.00 81.31 191 ASN A N 1
ATOM 1491 C CA . ASN A 1 191 ? -14.557 16.487 21.095 1.00 81.31 191 ASN A CA 1
ATOM 1492 C C . ASN A 1 191 ? -15.055 15.054 20.810 1.00 81.31 191 ASN A C 1
ATOM 1494 O O . ASN A 1 191 ? -15.692 14.421 21.654 1.00 81.31 191 ASN A O 1
ATOM 1498 N N . ILE A 1 192 ? -14.779 14.537 19.612 1.00 85.00 192 ILE A N 1
ATOM 1499 C CA . ILE A 1 192 ? -15.052 13.152 19.220 1.00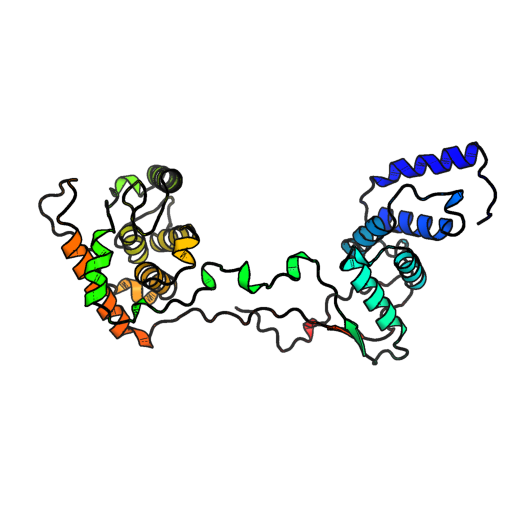 85.00 192 ILE A CA 1
ATOM 1500 C C . ILE A 1 192 ? -13.746 12.373 19.327 1.00 85.00 192 ILE A C 1
ATOM 1502 O O . ILE A 1 192 ? -12.851 12.521 18.503 1.00 85.00 192 ILE A O 1
ATOM 1506 N N . SER A 1 193 ? -13.629 11.579 20.389 1.00 85.81 193 SER A N 1
ATOM 1507 C CA . SER A 1 193 ? -12.369 10.983 20.845 1.00 85.81 193 SER A CA 1
ATOM 1508 C C . SER A 1 193 ? -12.392 9.453 20.813 1.00 85.81 193 SER A C 1
ATOM 1510 O O . SER A 1 193 ? -13.292 8.827 20.249 1.00 85.81 193 SER A O 1
ATOM 1512 N N . PHE A 1 194 ? -11.412 8.830 21.472 1.00 90.94 194 PHE A N 1
ATOM 1513 C CA . PHE A 1 194 ? -11.335 7.391 21.729 1.00 90.94 194 PHE A CA 1
ATOM 1514 C C . PHE A 1 194 ? -12.683 6.738 22.085 1.00 90.94 194 PHE A C 1
ATOM 1516 O O . PHE A 1 194 ? -12.978 5.662 21.569 1.00 90.94 194 PHE A O 1
ATOM 1523 N N . PHE A 1 195 ? -13.513 7.365 22.928 1.00 89.56 195 PHE A N 1
ATOM 1524 C CA . PHE A 1 195 ? -14.775 6.763 23.375 1.00 89.56 195 PHE A CA 1
ATOM 1525 C C . PHE A 1 195 ? -15.772 6.563 22.235 1.00 89.56 195 PHE A C 1
ATOM 1527 O O . PHE A 1 195 ? -16.435 5.531 22.193 1.00 89.56 195 PHE A O 1
ATOM 1534 N N . PHE A 1 196 ? -15.812 7.474 21.261 1.00 92.12 196 PHE A N 1
ATOM 1535 C CA . PHE A 1 196 ? -16.625 7.300 20.059 1.00 92.12 196 PHE A CA 1
ATOM 1536 C C . PHE A 1 196 ? -16.215 6.036 19.294 1.00 92.12 196 PHE A C 1
ATOM 1538 O O . PHE A 1 196 ? -17.044 5.174 19.005 1.00 92.12 196 PHE A O 1
ATOM 1545 N N . LEU A 1 197 ? -14.914 5.887 19.026 1.00 94.38 197 LEU A N 1
ATOM 1546 C CA . LEU A 1 197 ? -14.356 4.725 18.328 1.00 94.38 197 LEU A CA 1
ATOM 1547 C C . LEU A 1 197 ? -14.584 3.430 19.115 1.00 94.38 197 LEU A C 1
ATOM 1549 O O . LEU A 1 197 ? -14.952 2.404 18.544 1.00 94.38 197 LEU A O 1
ATOM 1553 N N . TYR A 1 198 ? -14.415 3.487 20.434 1.00 94.12 198 TYR A N 1
ATOM 1554 C CA . TYR A 1 198 ? -14.668 2.374 21.338 1.00 94.12 198 TYR A CA 1
ATOM 1555 C C . TYR A 1 198 ? -16.138 1.933 21.314 1.00 94.12 198 TYR A C 1
ATOM 1557 O O . TYR A 1 198 ? -16.434 0.741 21.205 1.00 94.12 198 TYR A O 1
ATOM 1565 N N . GLU A 1 199 ? -17.080 2.876 21.377 1.00 92.81 199 GLU A N 1
ATOM 1566 C CA . GLU A 1 199 ? -18.511 2.580 21.321 1.00 92.81 199 GLU A CA 1
ATOM 1567 C C . GLU A 1 199 ? -18.945 2.027 19.956 1.00 92.81 199 GLU A C 1
ATOM 1569 O O . GLU A 1 199 ? -19.817 1.156 19.906 1.00 92.81 199 GLU A O 1
ATOM 1574 N N . LEU A 1 200 ? -18.325 2.477 18.857 1.00 94.44 200 LEU A N 1
ATOM 1575 C CA . LEU A 1 200 ? -18.549 1.911 17.524 1.00 94.44 200 LEU A CA 1
ATOM 1576 C C . LEU A 1 200 ? -18.071 0.460 17.434 1.00 94.44 200 LEU A C 1
ATOM 1578 O O . LEU A 1 200 ? -18.810 -0.399 16.947 1.00 94.44 200 LEU A O 1
ATOM 1582 N N . LEU A 1 201 ? -16.860 0.173 17.929 1.00 95.25 201 LEU A N 1
ATOM 1583 C CA . LEU A 1 201 ? -16.329 -1.189 17.949 1.00 95.25 201 LEU A CA 1
ATOM 1584 C C . LEU A 1 201 ? -17.180 -2.091 18.852 1.00 95.25 201 LEU A C 1
ATOM 1586 O O . LEU A 1 201 ? -17.608 -3.149 18.411 1.00 95.25 201 LEU A O 1
ATOM 1590 N N . THR A 1 202 ? -17.516 -1.672 20.071 1.00 93.31 202 THR A N 1
ATOM 1591 C CA . THR A 1 202 ? -18.366 -2.468 20.985 1.00 93.31 202 THR A CA 1
ATOM 1592 C C . THR A 1 202 ? -19.827 -2.586 20.543 1.00 93.31 202 THR A C 1
ATOM 1594 O O . THR A 1 202 ? -20.584 -3.375 21.108 1.00 93.31 202 THR A O 1
ATOM 1597 N N . GLY A 1 203 ? -20.242 -1.822 19.528 1.00 89.31 203 GLY A N 1
ATOM 1598 C CA . GLY A 1 203 ? -21.628 -1.758 19.066 1.00 89.31 203 GLY A CA 1
ATOM 1599 C C . GLY A 1 203 ? -22.568 -1.038 20.038 1.00 89.31 203 GLY A C 1
ATOM 1600 O O . GLY A 1 203 ? -23.786 -1.104 19.867 1.00 89.31 203 GLY A O 1
ATOM 1601 N N . SER A 1 204 ? -22.018 -0.347 21.042 1.00 89.38 204 SER A N 1
ATOM 1602 C CA . SER A 1 204 ? -22.766 0.489 21.989 1.00 89.38 204 SER A CA 1
ATOM 1603 C C . SER A 1 204 ? -23.345 1.732 21.300 1.00 89.38 204 SER A C 1
ATOM 1605 O O . SER A 1 204 ? -24.400 2.233 21.695 1.00 89.38 204 SER A O 1
ATOM 1607 N N . LEU A 1 205 ? -22.692 2.183 20.223 1.00 90.19 205 LEU A N 1
ATOM 1608 C CA . LEU A 1 205 ? -23.159 3.249 19.346 1.00 90.19 205 LEU A CA 1
ATOM 1609 C C . LEU A 1 205 ? -23.463 2.697 17.946 1.00 90.19 205 LEU A C 1
ATOM 1611 O O . LEU A 1 205 ? -22.643 2.026 17.311 1.00 90.19 205 LEU A O 1
ATOM 1615 N N . LYS A 1 206 ? -24.677 2.966 17.459 1.00 91.19 206 LYS A N 1
ATOM 1616 C CA . LYS A 1 206 ? -25.132 2.523 16.137 1.00 91.19 206 LYS A CA 1
ATOM 1617 C C . LYS A 1 206 ? -24.839 3.595 15.094 1.00 91.19 206 LYS A C 1
ATOM 1619 O O . LYS A 1 206 ? -25.374 4.693 15.196 1.00 91.19 206 LYS A O 1
ATOM 1624 N N . MET A 1 207 ? -24.021 3.250 14.104 1.00 93.06 207 MET A N 1
ATOM 1625 C CA . MET A 1 207 ? -23.688 4.099 12.966 1.00 93.06 207 MET A CA 1
ATOM 1626 C C . MET A 1 207 ? -23.896 3.311 11.674 1.00 93.06 207 MET A C 1
ATOM 1628 O O . MET A 1 207 ? -23.341 2.222 11.514 1.00 93.06 207 MET A O 1
ATOM 1632 N N . CYS A 1 208 ? -24.704 3.854 10.766 1.00 91.19 208 CYS A N 1
ATOM 1633 C CA . CYS A 1 208 ? -24.987 3.247 9.469 1.00 91.19 208 CYS A CA 1
ATOM 1634 C C . CYS A 1 208 ? -25.243 4.320 8.404 1.00 91.19 208 CYS A C 1
ATOM 1636 O O . CYS A 1 208 ? -26.201 5.084 8.492 1.00 91.19 208 CYS A O 1
ATOM 1638 N N . MET A 1 209 ? -24.412 4.373 7.364 1.00 89.06 209 MET A N 1
ATOM 1639 C CA . MET A 1 209 ? -24.659 5.257 6.220 1.00 89.06 209 MET A CA 1
ATOM 1640 C C . MET A 1 209 ? -25.650 4.614 5.252 1.00 89.06 209 MET A C 1
ATOM 1642 O O . MET A 1 209 ? -26.551 5.283 4.747 1.00 89.06 209 MET A O 1
ATOM 1646 N N . GLY A 1 210 ? -25.505 3.308 5.027 1.00 86.00 210 GLY A N 1
ATOM 1647 C CA . GLY A 1 210 ? -26.383 2.504 4.187 1.00 86.00 210 GLY A CA 1
ATOM 1648 C C . GLY A 1 210 ? -27.036 1.327 4.922 1.00 86.00 210 GLY A C 1
ATOM 1649 O O . GLY A 1 210 ? -26.647 0.967 6.040 1.00 86.00 210 GLY A O 1
ATOM 1650 N N . PRO A 1 211 ? -28.042 0.691 4.297 1.00 82.62 211 PRO A N 1
ATOM 1651 C CA . PRO A 1 211 ? -28.599 -0.563 4.788 1.00 82.62 211 PRO A CA 1
ATOM 1652 C C . PRO A 1 211 ? -27.533 -1.668 4.747 1.00 82.62 211 PRO A C 1
ATOM 1654 O O . PRO A 1 211 ? -26.943 -1.931 3.704 1.00 82.62 211 PRO A O 1
ATOM 1657 N N . GLY A 1 212 ? -27.303 -2.330 5.884 1.00 84.00 212 GLY A N 1
ATOM 1658 C CA . GLY A 1 212 ? -26.310 -3.406 6.017 1.00 84.00 212 GLY A CA 1
ATOM 1659 C C . GLY A 1 212 ? -24.945 -2.964 6.554 1.00 84.00 212 GLY A C 1
ATOM 1660 O O . GLY A 1 212 ? -24.095 -3.817 6.814 1.00 84.00 212 GLY A O 1
ATOM 1661 N N . ASP A 1 213 ? -24.746 -1.665 6.785 1.00 88.88 213 ASP A N 1
ATOM 1662 C CA . ASP A 1 213 ? -23.534 -1.166 7.426 1.00 88.88 213 ASP A CA 1
ATOM 1663 C C . ASP A 1 213 ? -23.389 -1.673 8.864 1.00 88.88 213 ASP A C 1
ATOM 1665 O O . ASP A 1 213 ? -24.353 -1.821 9.619 1.00 88.88 213 ASP A O 1
ATOM 1669 N N . SER A 1 214 ? -22.138 -1.895 9.257 1.00 90.88 214 SER A N 1
ATOM 1670 C CA . SER A 1 214 ? -21.760 -2.340 10.593 1.00 90.88 214 SER A CA 1
ATOM 1671 C C . SER A 1 214 ? -21.024 -1.220 11.320 1.00 90.88 214 SER A C 1
ATOM 1673 O O . SER A 1 214 ? -19.968 -0.791 10.849 1.00 90.88 214 SER A O 1
ATOM 1675 N N . SER A 1 215 ? -21.511 -0.815 12.501 1.00 93.00 215 SER A N 1
ATOM 1676 C CA . SER A 1 215 ? -20.795 0.124 13.386 1.00 93.00 215 SER A CA 1
ATOM 1677 C C . SER A 1 215 ? -19.347 -0.298 13.618 1.00 93.00 215 SER A C 1
ATOM 1679 O O . SER A 1 215 ? -18.446 0.535 13.608 1.00 93.00 215 SER A O 1
ATOM 1681 N N . TYR A 1 216 ? -19.116 -1.604 13.777 1.00 94.38 216 TYR A N 1
ATOM 1682 C CA . TYR A 1 216 ? -17.783 -2.155 13.994 1.00 94.38 216 TYR A CA 1
ATOM 1683 C C . TYR A 1 216 ? -16.847 -1.858 12.819 1.00 94.38 216 TYR A C 1
ATOM 1685 O O . TYR A 1 216 ? -15.706 -1.450 13.019 1.00 94.38 216 TYR A O 1
ATOM 1693 N N . ASN A 1 217 ? -17.334 -2.034 11.585 1.00 93.88 217 ASN A N 1
ATOM 1694 C CA . ASN A 1 217 ? -16.529 -1.778 10.392 1.00 93.88 217 ASN A CA 1
ATOM 1695 C C . ASN A 1 217 ? -16.235 -0.281 10.255 1.00 93.88 217 ASN A C 1
ATOM 1697 O O . ASN A 1 217 ? -15.111 0.082 9.923 1.00 93.88 217 ASN A O 1
ATOM 1701 N N . TRP A 1 218 ? -17.208 0.577 10.575 1.00 93.75 218 TRP A N 1
ATOM 1702 C CA . TRP A 1 218 ? -16.999 2.024 10.626 1.00 93.75 218 TRP A CA 1
ATOM 1703 C C . TRP A 1 218 ? -15.941 2.412 11.658 1.00 93.75 218 TRP A C 1
ATOM 1705 O O . TRP A 1 218 ? -15.007 3.130 11.314 1.00 93.75 218 TRP A O 1
ATOM 1715 N N . GLY A 1 219 ? -16.008 1.871 12.878 1.00 94.69 219 GLY A N 1
ATOM 1716 C CA . GLY A 1 219 ? -14.968 2.073 13.889 1.00 94.69 219 GLY A CA 1
ATOM 1717 C C . GLY A 1 219 ? -13.585 1.655 13.381 1.00 94.69 219 GLY A C 1
ATOM 1718 O O . GLY A 1 219 ? -12.637 2.432 13.457 1.00 94.69 219 GLY A O 1
ATOM 1719 N N . ALA A 1 220 ? -13.480 0.466 12.781 1.00 94.25 220 ALA A N 1
ATOM 1720 C CA . ALA A 1 220 ? -12.231 -0.061 12.231 1.00 94.25 220 ALA A CA 1
ATOM 1721 C C . ALA A 1 220 ? -11.651 0.801 11.092 1.00 94.25 220 ALA A C 1
ATOM 1723 O O . ALA A 1 220 ? -10.435 0.986 11.022 1.00 94.25 220 ALA A O 1
ATOM 1724 N N . ILE A 1 221 ? -12.503 1.334 10.210 1.00 93.12 221 ILE A N 1
ATOM 1725 C CA . ILE A 1 221 ? -12.093 2.242 9.129 1.00 93.12 221 ILE A CA 1
ATOM 1726 C C . ILE A 1 221 ? -11.616 3.571 9.713 1.00 93.12 221 ILE A C 1
ATOM 1728 O O . ILE A 1 221 ? -10.514 4.011 9.399 1.00 93.12 221 ILE A O 1
ATOM 1732 N N . LEU A 1 222 ? -12.406 4.187 10.594 1.00 93.88 222 LEU A N 1
ATOM 1733 C CA . LEU A 1 222 ? -12.094 5.498 11.164 1.00 93.88 222 LEU A CA 1
ATOM 1734 C C . LEU A 1 222 ? -10.789 5.482 11.968 1.00 93.88 222 LEU A C 1
ATOM 1736 O O . LEU A 1 222 ? -10.010 6.423 11.875 1.00 93.88 222 LEU A O 1
ATOM 1740 N N . ILE A 1 223 ? -10.492 4.390 12.679 1.00 94.50 223 ILE A N 1
ATOM 1741 C CA . ILE A 1 223 ? -9.212 4.222 13.385 1.00 94.50 223 ILE A CA 1
ATOM 1742 C C . ILE A 1 223 ? -8.019 4.265 12.422 1.00 94.50 223 ILE A C 1
ATOM 1744 O O . ILE A 1 223 ? -6.989 4.852 12.745 1.00 94.50 223 ILE A O 1
ATOM 1748 N N . ARG A 1 224 ? -8.144 3.669 11.230 1.00 91.88 224 ARG A N 1
ATOM 1749 C CA . ARG A 1 224 ? -7.079 3.680 10.211 1.00 91.88 224 ARG A CA 1
ATOM 1750 C C . ARG A 1 224 ? -6.889 5.050 9.559 1.00 91.88 224 ARG A C 1
ATOM 1752 O O . ARG A 1 224 ? -5.854 5.269 8.938 1.00 91.88 224 ARG A O 1
ATOM 1759 N N . LEU A 1 225 ? -7.872 5.938 9.692 1.00 91.25 225 LEU A N 1
ATOM 1760 C CA . LEU A 1 225 ? -7.849 7.305 9.170 1.00 91.25 225 LEU A CA 1
ATOM 1761 C C . LEU A 1 225 ? -7.373 8.333 10.208 1.00 91.25 225 LEU A C 1
ATOM 1763 O O . LEU A 1 225 ? -7.311 9.520 9.899 1.00 91.25 225 LEU A O 1
ATOM 1767 N N . LEU A 1 226 ? -7.027 7.894 11.422 1.00 91.56 226 LEU A N 1
ATOM 1768 C CA . LEU A 1 226 ? -6.400 8.755 12.421 1.00 91.56 226 LEU A CA 1
ATOM 1769 C C . LEU A 1 226 ? -4.987 9.192 11.984 1.00 91.56 226 LEU A C 1
ATOM 1771 O O . LEU A 1 226 ? -4.319 8.462 11.241 1.00 91.56 226 LEU A O 1
ATOM 1775 N N . PRO A 1 227 ? -4.491 10.336 12.491 1.00 89.38 227 PRO A N 1
ATOM 1776 C CA . PRO A 1 227 ? -3.167 10.847 12.157 1.00 89.38 227 PRO A CA 1
ATOM 1777 C C . PRO A 1 227 ? -2.035 9.825 12.396 1.00 89.38 227 PRO A C 1
ATOM 1779 O O . PRO A 1 227 ? -2.063 9.090 13.397 1.00 89.38 227 PRO A O 1
ATOM 1782 N N . PRO A 1 228 ? -1.012 9.763 11.518 1.00 87.31 228 PRO A N 1
ATOM 1783 C CA . PRO A 1 228 ? 0.154 8.892 11.681 1.00 87.31 228 PRO A CA 1
ATOM 1784 C C . PRO A 1 228 ? 0.833 9.022 13.046 1.00 87.31 228 PRO A C 1
ATOM 1786 O O . PRO A 1 228 ? 1.247 8.025 13.628 1.00 87.31 228 PRO A O 1
ATOM 1789 N N . GLU A 1 229 ? 0.877 10.226 13.607 1.00 87.25 229 GLU A N 1
ATOM 1790 C CA . GLU A 1 229 ? 1.490 10.520 14.904 1.00 87.25 229 GLU A CA 1
ATOM 1791 C C . GLU A 1 229 ? 0.799 9.766 16.049 1.00 87.25 229 GLU A C 1
ATOM 1793 O O . GLU A 1 229 ? 1.435 9.433 17.049 1.00 87.25 229 GLU A O 1
ATOM 1798 N N . GLN A 1 230 ? -0.491 9.454 15.897 1.00 87.25 230 GLN A N 1
ATOM 1799 C CA . GLN A 1 230 ? -1.293 8.718 16.877 1.00 87.25 230 GLN A CA 1
ATOM 1800 C C . GLN A 1 230 ? -1.373 7.220 16.568 1.00 87.25 230 GLN A C 1
ATOM 1802 O O . GLN A 1 230 ? -1.518 6.405 17.476 1.00 87.25 230 GLN A O 1
ATOM 1807 N N . THR A 1 231 ? -1.294 6.839 15.292 1.00 89.56 231 THR A N 1
ATOM 1808 C CA . THR A 1 231 ? -1.381 5.433 14.880 1.00 89.56 231 THR A CA 1
ATOM 1809 C C . THR A 1 231 ? -0.030 4.723 14.898 1.00 89.56 231 THR A C 1
ATOM 1811 O O . THR A 1 231 ? 0.003 3.511 15.109 1.00 89.56 231 THR A O 1
ATOM 1814 N N . GLN A 1 232 ? 1.080 5.439 14.706 1.00 87.00 232 GLN A N 1
ATOM 1815 C CA . GLN A 1 232 ? 2.434 4.872 14.673 1.00 87.00 232 GLN A CA 1
ATOM 1816 C C . GLN A 1 232 ? 3.127 4.860 16.043 1.00 87.00 232 GLN A C 1
ATOM 1818 O O . GLN A 1 232 ? 4.135 4.173 16.222 1.00 87.00 232 GLN A O 1
ATOM 1823 N N . THR A 1 233 ? 2.599 5.601 17.017 1.00 84.81 233 THR A N 1
ATOM 1824 C CA . THR A 1 233 ? 3.117 5.637 18.387 1.00 84.81 233 THR A CA 1
ATOM 1825 C C . THR A 1 233 ? 2.431 4.591 19.261 1.00 84.81 233 THR A C 1
ATOM 1827 O O . THR A 1 233 ? 1.277 4.222 19.045 1.00 84.81 233 THR A O 1
ATOM 1830 N N . LYS A 1 234 ? 3.167 4.073 20.252 1.00 87.62 234 LYS A N 1
ATOM 1831 C CA . LYS A 1 234 ? 2.598 3.160 21.246 1.00 87.62 234 LYS A CA 1
ATOM 1832 C C . LYS A 1 234 ? 1.844 3.959 22.298 1.00 87.62 234 LYS A C 1
ATOM 1834 O O . LYS A 1 234 ? 2.383 4.928 22.832 1.00 87.62 234 LYS A O 1
ATOM 1839 N N . GLY A 1 235 ? 0.641 3.522 22.637 1.00 87.25 235 GLY A N 1
ATOM 1840 C CA . GLY A 1 235 ? -0.183 4.180 23.636 1.00 87.25 235 GLY A CA 1
ATOM 1841 C C . GLY A 1 235 ? -1.398 3.351 24.019 1.00 87.25 235 GLY A C 1
ATOM 1842 O O . GLY A 1 235 ? -1.975 2.648 23.195 1.00 87.25 235 GLY A O 1
ATOM 1843 N N . LEU A 1 236 ? -1.821 3.481 25.276 1.00 86.88 236 LEU A N 1
ATOM 1844 C CA . LEU A 1 236 ? -2.910 2.694 25.858 1.00 86.88 236 LEU A CA 1
ATOM 1845 C C . LEU A 1 236 ? -4.209 2.747 25.035 1.00 86.88 236 LEU A C 1
ATOM 1847 O O . LEU A 1 236 ? -4.821 1.722 24.761 1.00 86.88 236 LEU A O 1
ATOM 1851 N N . LEU A 1 237 ? -4.642 3.946 24.638 1.00 89.44 237 LEU A N 1
ATOM 1852 C CA . LEU A 1 237 ? -5.901 4.117 23.906 1.00 89.44 237 LEU A CA 1
ATOM 1853 C C . LEU A 1 237 ? -5.851 3.424 22.544 1.00 89.44 237 LEU A C 1
ATOM 1855 O O . LEU A 1 237 ? -6.752 2.667 22.189 1.00 89.44 237 LEU A O 1
ATOM 1859 N N . MET A 1 238 ? -4.767 3.638 21.801 1.00 92.38 238 MET A N 1
ATOM 1860 C CA . MET A 1 238 ? -4.581 3.018 20.495 1.00 92.38 238 MET A CA 1
ATOM 1861 C C . MET A 1 238 ? -4.406 1.496 20.617 1.00 92.38 238 MET A C 1
ATOM 1863 O O . MET A 1 238 ? -4.982 0.763 19.816 1.00 92.38 238 MET A O 1
ATOM 1867 N N . SER A 1 239 ? -3.695 0.989 21.632 1.00 91.94 239 SER A N 1
ATOM 1868 C CA . SER A 1 239 ? -3.556 -0.458 21.851 1.00 91.94 239 SER A CA 1
ATOM 1869 C C . SER A 1 239 ? -4.876 -1.138 22.201 1.00 91.94 239 SER A C 1
ATOM 1871 O O . SER A 1 239 ? -5.145 -2.219 21.677 1.00 91.94 239 SER A O 1
ATOM 1873 N N . ILE A 1 240 ? -5.747 -0.492 22.988 1.00 92.19 240 ILE A N 1
ATOM 1874 C CA . ILE A 1 240 ? -7.108 -0.987 23.244 1.00 92.19 240 ILE A CA 1
ATOM 1875 C C . ILE A 1 240 ? -7.894 -1.103 21.931 1.00 92.19 240 ILE A C 1
ATOM 1877 O O . ILE A 1 240 ? -8.457 -2.161 21.643 1.00 92.19 240 ILE A O 1
ATOM 1881 N N . LEU A 1 241 ? -7.909 -0.047 21.110 1.00 94.25 241 LEU A N 1
ATOM 1882 C CA . LEU A 1 241 ? -8.630 -0.043 19.831 1.00 94.25 241 LEU A CA 1
ATOM 1883 C C . LEU A 1 241 ? -8.086 -1.102 18.861 1.00 94.25 241 LEU A C 1
ATOM 1885 O O . LEU A 1 241 ? -8.861 -1.844 18.257 1.00 94.25 241 LEU A O 1
ATOM 1889 N N . ARG A 1 242 ? -6.759 -1.235 18.763 1.00 92.62 242 ARG A N 1
ATOM 1890 C CA . ARG A 1 242 ? -6.096 -2.277 17.962 1.00 92.62 242 ARG A CA 1
ATOM 1891 C C . ARG A 1 242 ? -6.488 -3.675 18.420 1.00 92.62 242 ARG A C 1
ATOM 1893 O O . ARG A 1 242 ? -6.817 -4.519 17.590 1.00 92.62 242 ARG A O 1
ATOM 1900 N N . CYS A 1 243 ? -6.504 -3.908 19.730 1.00 91.94 243 CYS A N 1
ATOM 1901 C CA . CYS A 1 243 ? -6.912 -5.187 20.290 1.00 91.94 243 CYS A CA 1
ATOM 1902 C C . CYS A 1 243 ? -8.357 -5.536 19.900 1.00 91.94 243 CYS A C 1
ATOM 1904 O O . CYS A 1 243 ? -8.615 -6.649 19.443 1.00 91.94 243 CYS A O 1
ATOM 1906 N N . LEU A 1 244 ? -9.285 -4.578 19.989 1.00 93.06 244 LEU A N 1
ATOM 1907 C CA . LEU A 1 244 ? -10.690 -4.758 19.598 1.00 93.06 244 LEU A CA 1
ATOM 1908 C C . LEU A 1 244 ? -10.870 -5.018 18.093 1.00 93.06 244 LEU A C 1
ATOM 1910 O O . LEU A 1 244 ? -11.722 -5.820 17.699 1.00 93.06 244 LEU A O 1
ATOM 1914 N N . MET A 1 245 ? -10.067 -4.367 17.247 1.00 92.75 245 MET A N 1
ATOM 1915 C CA . MET A 1 245 ? -10.063 -4.598 15.796 1.00 92.75 245 MET A CA 1
ATOM 1916 C C . MET A 1 245 ? -9.585 -6.009 15.426 1.00 92.75 245 MET A C 1
ATOM 1918 O O . MET A 1 245 ? -10.070 -6.593 14.461 1.00 92.75 245 MET A O 1
ATOM 1922 N N . LEU A 1 246 ? -8.644 -6.568 16.188 1.00 90.81 246 LEU A N 1
ATOM 1923 C CA . LEU A 1 246 ? -8.088 -7.900 15.932 1.00 90.81 246 LEU A CA 1
ATOM 1924 C C . LEU A 1 246 ? -8.920 -9.020 16.566 1.00 90.81 246 LEU A C 1
ATOM 1926 O O . LEU A 1 246 ? -9.006 -10.121 16.028 1.00 90.81 246 LEU A O 1
ATOM 1930 N N . ASN A 1 247 ? -9.575 -8.736 17.692 1.00 92.12 247 ASN A N 1
ATOM 1931 C CA . ASN A 1 247 ? -10.247 -9.732 18.520 1.00 92.12 247 ASN A CA 1
ATOM 1932 C C . ASN A 1 247 ? -11.763 -9.524 18.551 1.00 92.12 247 ASN A C 1
ATOM 1934 O O . ASN A 1 247 ? -12.368 -9.428 19.618 1.00 92.12 247 ASN A O 1
ATOM 1938 N N . ARG A 1 248 ? -12.406 -9.509 17.374 1.00 90.44 248 ARG A N 1
ATOM 1939 C CA . ARG A 1 248 ? -13.855 -9.252 17.227 1.00 90.44 248 ARG A CA 1
ATOM 1940 C C . ARG A 1 248 ? -14.748 -10.111 18.133 1.00 90.44 248 ARG A C 1
ATOM 1942 O O . ARG A 1 248 ? -15.831 -9.679 18.510 1.00 90.44 248 ARG A O 1
ATOM 1949 N N . ARG A 1 249 ? -14.314 -11.324 18.482 1.00 89.50 249 ARG A N 1
ATOM 1950 C CA . ARG A 1 249 ? -15.066 -12.238 19.358 1.00 89.50 249 ARG A CA 1
ATOM 1951 C C . ARG A 1 249 ? -15.216 -11.698 20.782 1.00 89.50 249 ARG A C 1
ATOM 1953 O O . ARG A 1 249 ? -16.283 -11.852 21.358 1.00 89.50 249 ARG A O 1
ATOM 1960 N N . LEU A 1 250 ? -14.184 -11.036 21.305 1.00 87.50 250 LEU A N 1
ATOM 1961 C CA . LEU A 1 250 ? -14.152 -10.526 22.681 1.00 87.50 250 LEU A CA 1
ATOM 1962 C C . LEU A 1 250 ? -14.965 -9.239 22.847 1.00 87.50 250 LEU A C 1
ATOM 1964 O O . LEU A 1 250 ? -15.408 -8.910 23.938 1.00 87.50 250 LEU A O 1
ATOM 1968 N N . VAL A 1 251 ? -15.207 -8.531 21.745 1.00 89.25 251 VAL A N 1
ATOM 1969 C CA . VAL A 1 251 ? -15.900 -7.238 21.710 1.00 89.25 251 VAL A CA 1
ATOM 1970 C C . VAL A 1 251 ? -17.301 -7.291 22.330 1.00 89.25 251 VAL A C 1
ATOM 1972 O O . VAL A 1 251 ? -17.760 -6.293 22.878 1.00 89.25 251 VAL A O 1
ATOM 1975 N N . ARG A 1 252 ? -17.983 -8.444 22.268 1.00 85.31 252 ARG A N 1
ATOM 1976 C CA . ARG A 1 252 ? -19.330 -8.624 22.832 1.00 85.31 252 ARG A CA 1
ATOM 1977 C C . ARG A 1 252 ? -19.358 -8.465 24.353 1.00 85.31 252 ARG A C 1
ATOM 1979 O O . ARG A 1 252 ? -20.326 -7.897 24.866 1.00 85.31 252 ARG A O 1
ATOM 1986 N N . ASP A 1 253 ? -18.317 -8.968 25.010 1.00 90.12 253 ASP A N 1
ATOM 1987 C CA . ASP A 1 253 ? -18.208 -9.095 26.465 1.00 90.12 253 ASP A CA 1
ATOM 1988 C C . ASP A 1 253 ? -17.389 -7.948 27.080 1.00 90.12 253 ASP A C 1
ATOM 1990 O O . ASP A 1 253 ? -17.249 -7.853 28.297 1.00 90.12 253 ASP A O 1
ATOM 1994 N N . MET A 1 254 ? -16.884 -7.041 26.236 1.00 90.88 254 MET A N 1
ATOM 1995 C CA . MET A 1 254 ? -16.182 -5.844 26.676 1.00 90.88 254 MET A CA 1
ATOM 1996 C C . MET A 1 254 ? -17.085 -4.945 27.536 1.00 90.88 254 MET A C 1
ATOM 1998 O O . MET A 1 254 ? -18.260 -4.750 27.196 1.00 90.88 254 MET A O 1
ATOM 2002 N N . PRO A 1 255 ? -16.531 -4.325 28.596 1.00 91.50 255 PRO A N 1
ATOM 2003 C CA . PRO A 1 255 ? -17.237 -3.335 29.400 1.00 91.50 255 PRO A CA 1
ATOM 2004 C C . PRO A 1 255 ? -17.842 -2.229 28.535 1.00 91.50 255 PRO A C 1
ATOM 2006 O O . PRO A 1 255 ? -17.168 -1.645 27.696 1.00 91.50 255 PRO A O 1
ATOM 2009 N N . ARG A 1 256 ? -19.121 -1.917 28.722 1.00 87.62 256 ARG A N 1
ATOM 2010 C CA . ARG A 1 256 ? -19.788 -0.893 27.911 1.00 87.62 256 ARG A CA 1
ATOM 2011 C C . ARG A 1 256 ? -19.754 0.456 28.600 1.00 87.62 256 ARG A C 1
ATOM 2013 O O . ARG A 1 256 ? -19.694 0.548 29.824 1.00 87.62 256 ARG A O 1
ATOM 2020 N N . TYR A 1 257 ? -19.797 1.503 27.786 1.00 79.06 257 TYR A N 1
ATOM 2021 C CA . TYR A 1 257 ? -20.013 2.847 28.291 1.00 79.06 257 TYR A CA 1
ATOM 2022 C C . TYR A 1 257 ? -21.487 3.005 28.675 1.00 79.06 257 TYR A C 1
ATOM 2024 O O . TYR A 1 257 ? -22.366 2.950 27.814 1.00 79.06 257 TYR A O 1
ATOM 2032 N N . GLU A 1 258 ? -21.741 3.182 29.967 1.00 69.88 258 GLU A N 1
ATOM 2033 C CA . GLU A 1 258 ? -23.065 3.437 30.534 1.00 69.88 258 GLU A CA 1
ATOM 2034 C C . GLU A 1 258 ? -23.073 4.864 31.091 1.00 69.88 258 GLU A C 1
ATOM 2036 O O . GLU A 1 258 ? -22.276 5.207 31.966 1.00 69.88 258 GLU A O 1
ATOM 2041 N N . ASP A 1 259 ? -23.938 5.721 30.542 1.00 62.62 259 ASP A N 1
ATOM 2042 C CA . ASP A 1 259 ? -24.163 7.075 31.055 1.00 62.62 259 ASP A CA 1
ATOM 2043 C C . ASP A 1 259 ? -25.523 7.126 31.757 1.00 62.62 259 ASP A C 1
ATOM 2045 O O . ASP A 1 259 ? -26.541 7.487 31.164 1.00 62.62 259 ASP A O 1
ATOM 2049 N N . ASP A 1 260 ? -25.537 6.737 33.033 1.00 53.78 260 ASP A N 1
ATOM 2050 C CA . ASP A 1 260 ? -26.742 6.664 33.877 1.00 53.78 260 ASP A CA 1
ATOM 2051 C C . ASP A 1 260 ? -27.205 8.037 34.408 1.00 53.78 260 ASP A C 1
ATOM 2053 O O . ASP A 1 260 ? -27.917 8.146 35.410 1.00 53.78 260 ASP A O 1
ATOM 2057 N N . ARG A 1 261 ? -26.794 9.136 33.768 1.00 56.53 261 ARG A N 1
ATOM 2058 C CA . ARG A 1 261 ? -27.123 10.488 34.232 1.00 56.53 261 ARG A CA 1
ATOM 2059 C C . ARG A 1 261 ? -28.560 10.870 33.908 1.00 56.53 261 ARG A C 1
ATOM 2061 O O . ARG A 1 261 ? -29.001 10.853 32.762 1.00 56.53 261 ARG A O 1
ATOM 2068 N N . THR A 1 262 ? -29.265 11.329 34.938 1.00 44.44 262 THR A N 1
ATOM 2069 C CA . THR A 1 262 ? -30.653 11.812 34.868 1.00 44.44 262 THR A CA 1
ATOM 2070 C C . THR A 1 262 ? -30.794 13.193 34.214 1.00 44.44 262 THR A C 1
ATOM 2072 O O . THR A 1 262 ? -31.857 13.507 33.684 1.00 44.44 262 THR A O 1
ATOM 2075 N N . LEU A 1 263 ? -29.732 14.006 34.190 1.00 44.75 263 LEU A N 1
ATOM 2076 C CA . LEU A 1 263 ? -29.678 15.312 33.523 1.00 44.75 263 LEU A CA 1
ATOM 2077 C C . LEU A 1 263 ? -28.633 15.277 32.403 1.00 44.75 263 LEU A C 1
ATOM 2079 O O . LEU A 1 263 ? -27.431 15.343 32.651 1.00 44.75 263 LEU A O 1
ATOM 2083 N N . LYS A 1 264 ? -29.109 15.181 31.158 1.00 49.12 264 LYS A N 1
ATOM 2084 C CA . LYS A 1 264 ? -28.294 15.222 29.933 1.00 49.12 264 LYS A CA 1
ATOM 2085 C C . LYS A 1 264 ? -27.984 16.668 29.532 1.00 49.12 264 LYS A C 1
ATOM 2087 O O . LYS A 1 264 ? -28.370 17.116 28.456 1.00 49.12 264 LYS A O 1
ATOM 2092 N N . THR A 1 265 ? -27.365 17.444 30.417 1.00 41.12 265 THR A N 1
ATOM 2093 C CA . THR A 1 265 ? -26.913 18.802 30.087 1.00 41.12 265 THR A CA 1
ATOM 2094 C C . THR A 1 265 ? -25.581 18.750 29.342 1.00 41.12 265 THR A C 1
ATOM 2096 O O . THR A 1 265 ? -24.628 18.117 29.782 1.00 41.12 265 THR A O 1
ATOM 2099 N N . THR A 1 266 ? -25.505 19.471 28.224 1.00 40.19 266 THR A N 1
ATOM 2100 C CA . THR A 1 266 ? -24.349 19.663 27.322 1.00 40.19 266 THR A CA 1
ATOM 2101 C C . THR A 1 266 ? -23.158 20.406 27.949 1.00 40.19 266 THR A C 1
ATOM 2103 O O . THR A 1 266 ? -22.254 20.844 27.241 1.00 40.19 266 THR A O 1
ATOM 2106 N N . VAL A 1 267 ? -23.135 20.574 29.273 1.00 39.03 267 VAL A N 1
ATOM 2107 C CA . VAL A 1 267 ? -22.111 21.350 29.979 1.00 39.03 267 VAL A CA 1
ATOM 2108 C C . VAL A 1 267 ? -21.013 20.408 30.464 1.00 39.03 267 VAL A C 1
ATOM 2110 O O . VAL A 1 267 ? -21.255 19.474 31.227 1.00 39.03 267 VAL A O 1
ATOM 2113 N N . MET A 1 268 ? -19.802 20.661 29.969 1.00 46.97 268 MET A N 1
ATOM 2114 C CA . MET A 1 268 ? -18.576 19.931 30.271 1.00 46.97 268 MET A CA 1
ATOM 2115 C C . MET A 1 268 ? -18.382 19.718 31.785 1.00 46.97 268 MET A C 1
ATOM 2117 O O . MET A 1 268 ? -18.369 20.679 32.545 1.00 46.97 268 MET A O 1
ATOM 2121 N N . LEU A 1 269 ? -18.135 18.452 32.163 1.00 48.34 269 LEU A N 1
ATOM 2122 C CA . LEU A 1 269 ? -17.697 17.924 33.476 1.00 48.34 269 LEU A CA 1
ATOM 2123 C C . LEU A 1 269 ? -18.818 17.679 34.504 1.00 48.34 269 LEU A C 1
ATOM 2125 O O . LEU A 1 269 ? -19.243 18.583 35.217 1.00 48.34 269 LEU A O 1
ATOM 2129 N N . PRO A 1 270 ? -19.278 16.410 34.607 1.00 48.81 270 PRO A N 1
ATOM 2130 C CA . PRO A 1 270 ? -18.604 15.410 35.456 1.00 48.81 270 PRO A CA 1
ATOM 2131 C C . PRO A 1 270 ? -18.265 14.068 34.753 1.00 48.81 270 PRO A C 1
ATOM 2133 O O . PRO A 1 270 ? -18.183 13.024 35.395 1.00 48.81 270 PRO A O 1
ATOM 2136 N N . GLY A 1 271 ? -18.075 14.038 33.424 1.00 55.16 271 GLY A N 1
ATOM 2137 C CA . GLY A 1 271 ? -17.799 12.831 32.597 1.00 55.16 271 GLY A CA 1
ATOM 2138 C C . GLY A 1 271 ? -16.561 11.993 32.958 1.00 55.16 271 GLY A C 1
ATOM 2139 O O . GLY A 1 271 ? -16.545 10.788 32.726 1.00 55.16 271 GLY A O 1
ATOM 2140 N N . GLN A 1 272 ? -15.541 12.613 33.553 1.00 65.88 272 GLN A N 1
ATOM 2141 C CA . GLN A 1 272 ? -14.212 12.010 33.706 1.00 65.88 272 GLN A CA 1
ATOM 2142 C C . GLN A 1 272 ? -14.173 10.797 34.645 1.00 65.88 272 GLN A C 1
ATOM 2144 O O . GLN A 1 272 ? -13.431 9.860 34.375 1.00 65.88 272 GLN A O 1
ATOM 2149 N N . LYS A 1 273 ? -14.987 10.771 35.711 1.00 70.38 273 LYS A N 1
ATOM 2150 C CA . LYS A 1 273 ? -15.019 9.627 36.644 1.00 70.38 273 LYS A CA 1
ATOM 2151 C C . LYS A 1 273 ? -15.550 8.357 35.979 1.00 70.38 273 LYS A C 1
ATOM 2153 O O . LYS A 1 273 ? -14.903 7.323 36.059 1.00 70.38 273 LYS A O 1
ATOM 2158 N N . VAL A 1 274 ? -16.663 8.468 35.251 1.00 75.94 274 VAL A N 1
ATOM 2159 C CA . VAL A 1 274 ? -17.272 7.346 34.510 1.00 75.94 274 VAL A CA 1
ATOM 2160 C C . VAL A 1 274 ? -16.315 6.831 33.434 1.00 75.94 274 VAL A C 1
ATOM 2162 O O . VAL A 1 274 ? -16.136 5.628 33.272 1.00 75.94 274 VAL A O 1
ATOM 2165 N N . MET A 1 275 ? -15.647 7.747 32.728 1.00 77.31 275 MET A N 1
ATOM 2166 C CA . MET A 1 275 ? -14.645 7.396 31.722 1.00 77.31 275 MET A CA 1
ATOM 2167 C C . MET A 1 275 ? -13.427 6.686 32.336 1.00 77.31 275 MET A C 1
ATOM 2169 O O . MET A 1 275 ? -12.982 5.675 31.797 1.00 77.31 275 MET A O 1
ATOM 2173 N N . ALA A 1 276 ? -12.927 7.151 33.485 1.00 77.75 276 ALA A N 1
ATOM 2174 C CA . ALA A 1 276 ? -11.831 6.497 34.201 1.00 77.75 276 ALA A CA 1
ATOM 2175 C C . ALA A 1 276 ? -12.226 5.107 34.733 1.00 77.75 276 ALA A C 1
ATOM 2177 O O . ALA A 1 276 ? -11.465 4.153 34.590 1.00 77.75 276 ALA A O 1
ATOM 2178 N N . GLU A 1 277 ? -13.431 4.966 35.292 1.00 81.50 277 GLU A N 1
ATOM 2179 C CA . GLU A 1 277 ? -13.973 3.677 35.737 1.00 81.50 277 GLU A CA 1
ATOM 2180 C C . GLU A 1 277 ? -14.110 2.683 34.581 1.00 81.50 277 GLU A C 1
ATOM 2182 O O . GLU A 1 277 ? -13.745 1.516 34.729 1.00 81.50 277 GLU A O 1
ATOM 2187 N N . LEU A 1 278 ? -14.584 3.138 33.417 1.00 85.50 278 LEU A N 1
ATOM 2188 C CA . LEU A 1 278 ? -14.662 2.301 32.225 1.00 85.50 278 LEU A CA 1
ATOM 2189 C C . LEU A 1 278 ? -13.273 1.814 31.796 1.00 85.50 278 LEU A C 1
ATOM 2191 O O . LEU A 1 278 ? -13.102 0.627 31.540 1.00 85.50 278 LEU A O 1
ATOM 2195 N N . ILE A 1 279 ? -12.274 2.696 31.751 1.00 84.69 279 ILE A N 1
ATOM 2196 C CA . ILE A 1 279 ? -10.904 2.310 31.390 1.00 84.69 279 ILE A CA 1
ATOM 2197 C C . ILE A 1 279 ? -10.333 1.285 32.374 1.00 84.69 279 ILE A C 1
ATOM 2199 O O . ILE A 1 279 ? -9.683 0.336 31.940 1.00 84.69 279 ILE A O 1
ATOM 2203 N N . ASN A 1 280 ? -10.610 1.426 33.672 1.00 83.69 280 ASN A N 1
ATOM 2204 C CA . ASN A 1 280 ? -10.193 0.440 34.669 1.00 83.69 280 ASN A CA 1
ATOM 2205 C C . ASN A 1 280 ? -10.836 -0.926 34.401 1.00 83.69 280 ASN A C 1
ATOM 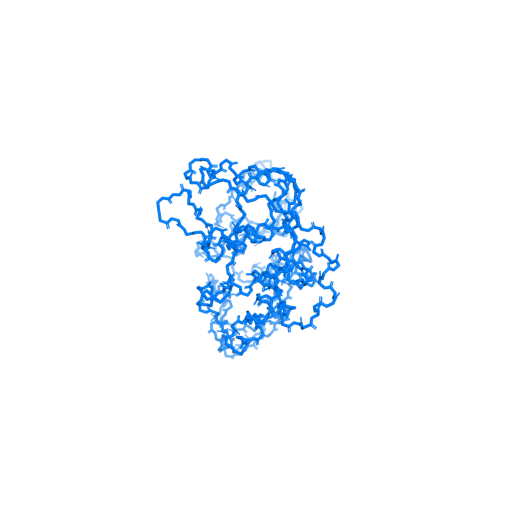2207 O O . ASN A 1 280 ? -10.120 -1.917 34.286 1.00 83.69 280 ASN A O 1
ATOM 2211 N N . LYS A 1 281 ? -12.157 -0.963 34.176 1.00 88.88 281 LYS A N 1
ATOM 2212 C CA . LYS A 1 281 ? -12.869 -2.197 33.800 1.00 88.88 281 LYS A CA 1
ATOM 2213 C C . LYS A 1 281 ? -12.303 -2.812 32.516 1.00 88.88 281 LYS A C 1
ATOM 2215 O O . LYS A 1 281 ? -12.151 -4.027 32.433 1.00 88.88 281 LYS A O 1
ATOM 2220 N N . ILE A 1 282 ? -11.986 -1.986 31.513 1.00 90.44 282 ILE A N 1
ATOM 2221 C CA . ILE A 1 282 ? -11.368 -2.437 30.257 1.00 90.44 282 ILE A CA 1
ATOM 2222 C C . ILE A 1 282 ? -10.001 -3.059 30.535 1.00 90.44 282 ILE A C 1
ATOM 2224 O O . ILE A 1 282 ? -9.710 -4.126 30.011 1.00 90.44 282 ILE A O 1
ATOM 2228 N N . SER A 1 283 ? -9.169 -2.411 31.347 1.00 87.88 283 SER A N 1
ATOM 2229 C CA . SER A 1 283 ? -7.838 -2.905 31.708 1.00 87.88 283 SER A CA 1
ATOM 2230 C C . SER A 1 283 ? -7.902 -4.267 32.387 1.00 87.88 283 SER A C 1
ATOM 2232 O O . SER A 1 283 ? -7.212 -5.198 31.972 1.00 87.88 283 SER A O 1
ATOM 2234 N N . ASP A 1 284 ? -8.783 -4.401 33.381 1.00 89.19 284 ASP A N 1
ATOM 2235 C CA . ASP A 1 284 ? -8.988 -5.654 34.104 1.00 89.19 284 ASP A CA 1
ATOM 2236 C C . ASP A 1 284 ? -9.432 -6.766 33.144 1.00 89.19 284 ASP A C 1
ATOM 2238 O O . ASP A 1 284 ? -8.827 -7.840 33.127 1.00 89.19 284 ASP A O 1
ATOM 2242 N N . PHE A 1 285 ? -10.387 -6.467 32.256 1.00 91.75 285 PHE A N 1
ATOM 2243 C CA . PHE A 1 285 ? -10.836 -7.395 31.218 1.00 91.75 285 PHE A CA 1
ATOM 2244 C C . PHE A 1 285 ? -9.700 -7.801 30.263 1.00 91.75 285 PHE A C 1
ATOM 2246 O O . PHE A 1 285 ? -9.553 -8.980 29.936 1.00 91.75 285 PHE A O 1
ATOM 2253 N N . MET A 1 286 ? -8.876 -6.843 29.819 1.00 90.50 286 MET A N 1
ATOM 2254 C CA . MET A 1 286 ? -7.751 -7.102 28.914 1.00 90.50 286 MET A CA 1
ATOM 2255 C C . MET A 1 286 ? -6.703 -8.013 29.551 1.00 90.50 286 MET A C 1
ATOM 2257 O O . MET A 1 286 ? -6.141 -8.878 28.882 1.00 90.50 286 MET A O 1
ATOM 2261 N N . ILE A 1 287 ? -6.437 -7.824 30.843 1.00 89.31 287 ILE A N 1
ATOM 2262 C CA . ILE A 1 287 ? -5.480 -8.635 31.596 1.00 89.31 287 ILE A CA 1
ATOM 2263 C C . ILE A 1 287 ? -6.025 -10.048 31.807 1.00 89.31 287 ILE A C 1
ATOM 2265 O O . ILE A 1 287 ? -5.281 -11.006 31.606 1.00 89.31 287 ILE A O 1
ATOM 2269 N N . GLU A 1 288 ? -7.305 -10.179 32.159 1.00 91.56 288 GLU A N 1
ATOM 2270 C CA . GLU A 1 288 ? -7.983 -11.469 32.331 1.00 91.56 288 GLU A CA 1
ATOM 2271 C C . GLU A 1 288 ? -7.974 -12.299 31.039 1.00 91.56 288 GLU A C 1
ATOM 2273 O O . GLU A 1 288 ? -7.691 -13.494 31.063 1.00 91.56 288 GLU A O 1
ATOM 2278 N N . HIS A 1 289 ? -8.199 -11.658 29.890 1.00 91.25 289 HIS A N 1
ATOM 2279 C CA . HIS A 1 289 ? -8.329 -12.338 28.598 1.00 91.25 289 HIS A CA 1
ATOM 2280 C C . HIS A 1 289 ? -7.034 -12.370 27.775 1.00 91.25 289 HIS A C 1
ATOM 2282 O O . HIS A 1 289 ? -7.052 -12.824 26.627 1.00 91.25 289 HIS A O 1
ATOM 2288 N N . LYS A 1 290 ? -5.904 -11.924 28.339 1.00 89.81 290 LYS A N 1
ATOM 2289 C CA . LYS A 1 290 ? -4.624 -11.735 27.634 1.00 89.81 290 LYS A CA 1
ATOM 2290 C C . LYS A 1 290 ? -4.172 -12.957 26.832 1.00 89.81 290 LYS A C 1
ATOM 2292 O O . LYS A 1 290 ? -3.675 -12.803 25.720 1.00 89.81 290 LYS A O 1
ATOM 2297 N N . GLU A 1 291 ? -4.330 -14.158 27.384 1.00 88.31 291 GLU A N 1
ATOM 2298 C CA . GLU A 1 291 ? -3.893 -15.408 26.740 1.00 88.31 291 GLU A CA 1
ATOM 2299 C C . GLU A 1 291 ? -4.757 -15.796 25.532 1.00 88.31 291 GLU A C 1
ATOM 2301 O O . GLU A 1 291 ? -4.284 -16.466 24.619 1.00 88.31 291 GLU A O 1
ATOM 2306 N N . SER A 1 292 ? -6.012 -15.343 25.499 1.00 87.19 292 SER A N 1
ATOM 2307 C CA . SER A 1 292 ? -6.951 -15.609 24.403 1.00 87.19 292 SER A CA 1
ATOM 2308 C C . SER A 1 292 ? -6.840 -14.615 23.239 1.00 87.19 292 SER A C 1
ATOM 2310 O O . SER A 1 292 ? -7.471 -14.811 22.198 1.00 87.19 292 SER A O 1
ATOM 2312 N N . MET A 1 293 ? -6.057 -13.543 23.405 1.00 88.19 293 MET A N 1
ATOM 2313 C CA . MET A 1 293 ? -5.967 -12.449 22.440 1.00 88.19 293 MET A CA 1
ATOM 2314 C C . MET A 1 293 ? -4.954 -12.726 21.336 1.00 88.19 293 MET A C 1
ATOM 2316 O O . MET A 1 293 ? -3.774 -12.986 21.574 1.00 88.19 293 MET A O 1
ATOM 2320 N N . VAL A 1 294 ? -5.419 -12.572 20.101 1.00 85.44 294 VAL A N 1
ATOM 2321 C CA . VAL A 1 294 ? -4.609 -12.622 18.891 1.00 85.44 294 VAL A CA 1
ATOM 2322 C C . VAL A 1 294 ? -3.986 -11.252 18.641 1.00 85.44 294 VAL A C 1
ATOM 2324 O O . VAL A 1 294 ? -4.654 -10.216 18.695 1.00 85.44 294 VAL A O 1
ATOM 2327 N N . TRP A 1 295 ? -2.693 -11.262 18.331 1.00 81.81 295 TRP A N 1
ATOM 2328 C CA . TRP A 1 295 ? -1.915 -10.093 17.929 1.00 81.81 295 TRP A CA 1
ATOM 2329 C C . TRP A 1 295 ? -1.408 -10.276 16.502 1.00 81.81 295 TRP A C 1
ATOM 2331 O O . TRP A 1 295 ? -1.240 -11.417 16.069 1.00 81.81 295 TRP A O 1
ATOM 2341 N N . PRO A 1 296 ? -1.148 -9.185 15.761 1.00 74.19 296 PRO A N 1
ATOM 2342 C CA . PRO A 1 296 ? -0.653 -9.320 14.410 1.00 74.19 296 PRO A CA 1
ATOM 2343 C C . PRO A 1 296 ? 0.770 -9.874 14.484 1.00 74.19 296 PRO A C 1
ATOM 2345 O O . PRO A 1 296 ? 1.641 -9.330 15.175 1.00 74.19 296 PRO A O 1
ATOM 2348 N N . GLU A 1 297 ? 1.001 -10.974 13.780 1.00 72.81 297 GLU A N 1
ATOM 2349 C CA . GLU A 1 297 ? 2.351 -11.402 13.452 1.00 72.81 297 GLU A CA 1
ATOM 2350 C C . GLU A 1 297 ? 2.817 -10.539 12.289 1.00 72.81 297 GLU A C 1
ATOM 2352 O O . GLU A 1 297 ? 2.229 -10.552 11.207 1.00 72.81 297 GLU A O 1
ATOM 2357 N N . LEU A 1 298 ? 3.840 -9.722 12.536 1.00 67.06 298 LEU A N 1
ATOM 2358 C CA . LEU A 1 298 ? 4.431 -8.937 11.467 1.00 67.06 298 LEU A CA 1
ATOM 2359 C C . LEU A 1 298 ? 5.055 -9.916 10.470 1.00 67.06 298 LEU A C 1
ATOM 2361 O O . LEU A 1 298 ? 5.901 -10.717 10.886 1.00 67.06 298 LEU A O 1
ATOM 2365 N N . PRO A 1 299 ? 4.665 -9.875 9.182 1.00 60.31 299 PRO A N 1
ATOM 2366 C CA . PRO A 1 299 ? 5.320 -10.706 8.192 1.00 60.31 299 PRO A CA 1
ATOM 2367 C C . PRO A 1 299 ? 6.816 -10.369 8.182 1.00 60.31 299 PRO A C 1
ATOM 2369 O O . PRO A 1 299 ? 7.194 -9.224 8.470 1.00 60.31 299 PRO A O 1
ATOM 2372 N N . PRO A 1 300 ? 7.686 -11.340 7.860 1.00 62.38 300 PRO A N 1
ATOM 2373 C CA . PRO A 1 300 ? 9.102 -11.056 7.720 1.00 62.38 300 PRO A CA 1
ATOM 2374 C C . PRO A 1 300 ? 9.274 -9.918 6.712 1.00 62.38 300 PRO A C 1
ATOM 2376 O O . PRO A 1 300 ? 8.708 -9.951 5.617 1.00 62.38 300 PRO A O 1
ATOM 2379 N N . VAL A 1 301 ? 10.035 -8.892 7.100 1.00 64.00 301 VAL A N 1
ATOM 2380 C CA . VAL A 1 301 ? 10.332 -7.762 6.217 1.00 64.00 301 VAL A CA 1
ATOM 2381 C C . VAL A 1 301 ? 10.969 -8.323 4.952 1.00 64.00 301 VAL A C 1
ATOM 2383 O O . VAL A 1 301 ? 11.960 -9.053 5.027 1.00 64.00 301 VAL A O 1
ATOM 2386 N N . TYR A 1 302 ? 10.394 -8.001 3.792 1.00 66.69 302 TYR A N 1
ATOM 2387 C CA . TYR A 1 302 ? 10.959 -8.421 2.518 1.00 66.69 302 TYR A CA 1
ATOM 2388 C C . TYR A 1 302 ? 12.405 -7.927 2.412 1.00 66.69 302 TYR A C 1
ATOM 2390 O O . TYR A 1 302 ? 12.671 -6.723 2.389 1.00 66.69 302 TYR A O 1
ATOM 2398 N N . SER A 1 303 ? 13.341 -8.867 2.328 1.00 68.12 303 SER A N 1
ATOM 2399 C CA . SER A 1 303 ? 14.732 -8.580 2.028 1.00 68.12 303 SER A CA 1
ATOM 2400 C C . SER A 1 303 ? 14.946 -8.734 0.528 1.00 68.12 303 SER A C 1
ATOM 2402 O O . SER A 1 303 ? 14.740 -9.794 -0.063 1.00 68.12 303 SER A O 1
ATOM 2404 N N . LYS A 1 304 ? 15.349 -7.639 -0.115 1.00 73.00 304 LYS A N 1
ATOM 2405 C CA . LYS A 1 304 ? 15.669 -7.663 -1.542 1.00 73.00 304 LYS A CA 1
ATOM 2406 C C . LYS A 1 304 ? 16.875 -8.592 -1.788 1.00 73.00 304 LYS A C 1
ATOM 2408 O O . LYS A 1 304 ? 17.885 -8.436 -1.095 1.00 73.00 304 LYS A O 1
ATOM 2413 N N . PRO A 1 305 ? 16.817 -9.529 -2.749 1.00 81.50 305 PRO A N 1
ATOM 2414 C CA . PRO A 1 305 ? 17.951 -10.399 -3.044 1.00 81.50 305 PRO A CA 1
ATOM 2415 C C . PRO A 1 305 ? 19.126 -9.585 -3.599 1.00 81.50 305 PRO A C 1
ATOM 2417 O O . PRO A 1 305 ? 18.948 -8.745 -4.483 1.00 81.50 305 PRO A O 1
ATOM 2420 N N . ALA A 1 306 ? 20.334 -9.814 -3.082 1.00 83.06 306 ALA A N 1
ATOM 2421 C CA . ALA A 1 306 ? 21.540 -9.154 -3.592 1.00 83.06 306 ALA A CA 1
ATOM 2422 C C . ALA A 1 306 ? 21.910 -9.659 -4.997 1.00 83.06 306 ALA A C 1
ATOM 2424 O O . ALA A 1 306 ? 22.429 -8.906 -5.823 1.00 83.06 306 ALA A O 1
ATOM 2425 N N . GLU A 1 307 ? 21.591 -10.922 -5.269 1.00 86.50 307 GLU A N 1
ATOM 2426 C CA . GLU A 1 307 ? 21.951 -11.637 -6.483 1.00 86.50 307 GLU A CA 1
ATOM 2427 C C . GLU A 1 307 ? 20.776 -12.483 -6.979 1.0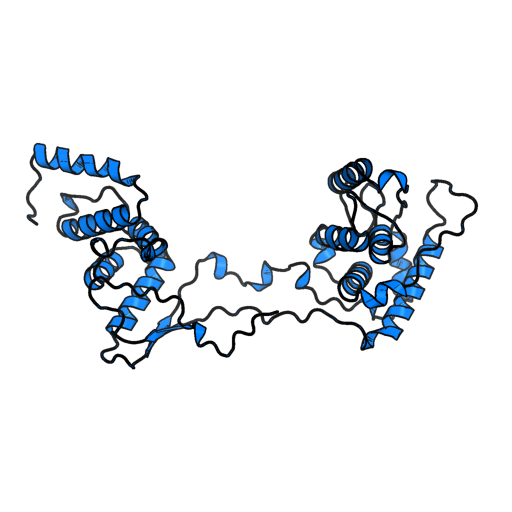0 86.50 307 GLU A C 1
ATOM 2429 O O . GLU A 1 307 ? 19.939 -12.925 -6.190 1.00 86.50 307 GLU A O 1
ATOM 2434 N N . LEU A 1 308 ? 20.716 -12.703 -8.292 1.00 83.00 308 LEU A N 1
ATOM 2435 C CA . LEU A 1 308 ? 19.770 -13.615 -8.928 1.00 83.00 308 LEU A CA 1
ATOM 2436 C C . LEU A 1 308 ? 20.517 -14.688 -9.706 1.00 83.00 308 LEU A C 1
ATOM 2438 O O . LEU A 1 308 ? 21.579 -14.432 -10.272 1.00 83.00 308 LEU A O 1
ATOM 2442 N N . GLN A 1 309 ? 19.918 -15.874 -9.750 1.00 81.31 309 GLN A N 1
ATOM 2443 C CA . GLN A 1 309 ? 20.377 -16.995 -10.558 1.00 81.31 309 GLN A CA 1
ATOM 2444 C C . GLN A 1 309 ? 19.616 -17.024 -11.884 1.00 81.31 309 GLN A C 1
ATOM 2446 O O . GLN A 1 309 ? 18.397 -16.847 -11.921 1.00 81.31 309 GLN A O 1
ATOM 2451 N N . VAL A 1 310 ? 20.340 -17.261 -12.973 1.00 75.00 310 VAL A N 1
ATOM 2452 C CA . VAL A 1 310 ? 19.796 -17.499 -14.309 1.00 75.00 310 VAL A CA 1
ATOM 2453 C C . VAL A 1 310 ? 20.320 -18.835 -14.823 1.00 75.00 310 VAL A C 1
ATOM 2455 O O . VAL A 1 310 ? 21.512 -19.119 -14.722 1.00 75.00 310 VAL A O 1
ATOM 2458 N N . ALA A 1 311 ? 19.427 -19.670 -15.348 1.00 66.69 311 ALA A N 1
ATOM 2459 C CA . ALA A 1 311 ? 19.806 -20.934 -15.970 1.00 66.69 311 ALA A CA 1
ATOM 2460 C C . ALA A 1 311 ? 20.437 -20.699 -17.356 1.00 66.69 311 ALA A C 1
ATOM 2462 O O . ALA A 1 311 ? 20.147 -19.699 -18.019 1.00 66.69 311 ALA A O 1
ATOM 2463 N N . GLY A 1 312 ? 21.322 -21.609 -17.767 1.00 59.88 312 GLY A N 1
ATOM 2464 C CA . GLY A 1 312 ? 22.120 -21.466 -18.979 1.00 59.88 312 GLY A CA 1
ATOM 2465 C C . GLY A 1 312 ? 21.352 -21.555 -20.297 1.00 59.88 312 GLY A C 1
ATOM 2466 O O . GLY A 1 312 ? 20.157 -21.836 -20.319 1.00 59.88 312 GLY A O 1
ATOM 2467 N N . ALA A 1 313 ? 22.083 -21.289 -21.387 1.00 54.88 313 ALA A N 1
ATOM 2468 C CA . ALA A 1 313 ? 21.742 -20.940 -22.781 1.00 54.88 313 ALA A CA 1
ATOM 2469 C C . ALA A 1 313 ? 20.472 -21.479 -23.503 1.00 54.88 313 ALA A C 1
ATOM 2471 O O . ALA A 1 313 ? 20.260 -21.116 -24.660 1.00 54.88 313 ALA A O 1
ATOM 2472 N N . GLN A 1 314 ? 19.573 -22.251 -22.884 1.00 52.97 314 GLN A N 1
ATOM 2473 C CA . GLN A 1 314 ? 18.257 -22.588 -23.461 1.00 52.97 314 GLN A CA 1
ATOM 2474 C C . GLN A 1 314 ? 17.377 -21.348 -23.724 1.00 52.97 314 GLN A C 1
ATOM 2476 O O . GLN A 1 314 ? 16.421 -21.419 -24.491 1.00 52.97 314 GLN A O 1
ATOM 2481 N N . PHE A 1 315 ? 17.711 -20.205 -23.116 1.00 54.56 315 PHE A N 1
ATOM 2482 C CA . PHE A 1 315 ? 16.942 -18.957 -23.168 1.00 54.56 315 PHE A CA 1
ATOM 2483 C C . PHE A 1 315 ? 17.412 -17.960 -24.243 1.00 54.56 315 PHE A C 1
ATOM 2485 O O . PHE A 1 315 ? 16.856 -16.869 -24.328 1.00 54.56 315 PHE A O 1
ATOM 2492 N N . LEU A 1 316 ? 18.445 -18.292 -25.030 1.00 55.03 316 LEU A N 1
ATOM 2493 C CA 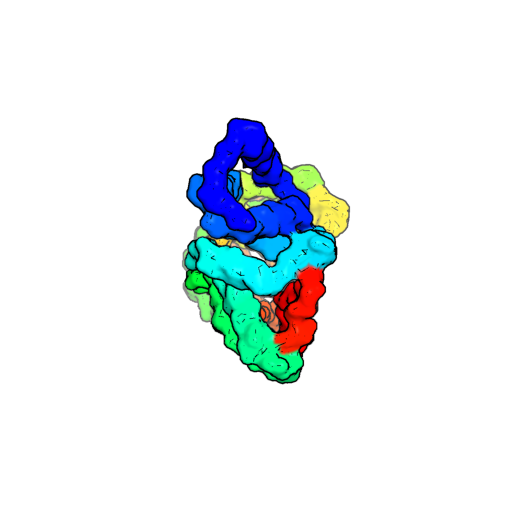. LEU A 1 316 ? 19.089 -17.366 -25.980 1.00 55.03 316 LEU A CA 1
ATOM 2494 C C . LEU A 1 316 ? 18.866 -17.732 -27.459 1.00 55.03 316 LEU A C 1
ATOM 2496 O O . LEU A 1 316 ? 19.591 -17.234 -28.318 1.00 55.03 316 LEU A O 1
ATOM 2500 N N . ALA A 1 317 ? 17.887 -18.590 -27.768 1.00 53.56 317 ALA A N 1
ATOM 2501 C CA . ALA A 1 317 ? 17.518 -18.883 -29.153 1.00 53.56 317 ALA A CA 1
ATOM 2502 C C . ALA A 1 317 ? 17.028 -17.609 -29.870 1.00 53.56 317 ALA A C 1
ATOM 2504 O O . ALA A 1 317 ? 16.336 -16.778 -29.271 1.00 53.56 317 ALA A O 1
ATOM 2505 N N . ASP A 1 318 ? 17.385 -17.458 -31.150 1.00 53.97 318 ASP A N 1
ATOM 2506 C CA . ASP A 1 318 ? 17.043 -16.281 -31.951 1.00 53.97 318 ASP A CA 1
ATOM 2507 C C . ASP A 1 318 ? 15.542 -15.955 -31.841 1.00 53.97 318 ASP A C 1
ATOM 2509 O O . ASP A 1 318 ? 14.673 -16.793 -32.077 1.00 53.97 318 ASP A O 1
ATOM 2513 N N . HIS A 1 319 ? 15.241 -14.715 -31.441 1.00 50.06 319 HIS A N 1
ATOM 2514 C CA . HIS A 1 319 ? 13.889 -14.154 -31.291 1.00 50.06 319 HIS A CA 1
ATOM 2515 C C . HIS A 1 319 ? 13.002 -14.724 -30.162 1.00 50.06 319 HIS A C 1
ATOM 2517 O O . HIS A 1 319 ? 11.848 -14.298 -30.018 1.00 50.06 319 HIS A O 1
ATOM 2523 N N . VAL A 1 320 ? 13.513 -15.592 -29.285 1.00 50.25 320 VAL A N 1
ATOM 2524 C CA . VAL A 1 320 ? 12.765 -16.070 -28.110 1.00 50.25 320 VAL A CA 1
ATOM 2525 C C . VAL A 1 320 ? 13.291 -15.399 -26.849 1.00 50.25 320 VAL A C 1
ATOM 2527 O O . VAL A 1 320 ? 14.228 -15.856 -26.207 1.00 50.25 320 VAL A O 1
ATOM 2530 N N . TRP A 1 321 ? 12.644 -14.299 -26.469 1.00 49.19 321 TRP A N 1
ATOM 2531 C CA . TRP A 1 321 ? 12.809 -13.723 -25.142 1.00 49.19 321 TRP A CA 1
ATOM 2532 C C . TRP A 1 321 ? 11.923 -14.505 -24.181 1.00 49.19 321 TRP A C 1
ATOM 2534 O O . TRP A 1 321 ? 10.743 -14.199 -24.020 1.00 49.19 321 TRP A O 1
ATOM 2544 N N . LEU A 1 322 ? 12.474 -15.527 -23.535 1.00 46.34 322 LEU A N 1
ATOM 2545 C CA . LEU A 1 322 ? 11.908 -15.952 -22.263 1.00 46.34 322 LEU A CA 1
ATOM 2546 C C . LEU A 1 322 ? 12.320 -14.881 -21.257 1.00 46.34 322 LEU A C 1
ATOM 2548 O O . LEU A 1 322 ? 13.446 -14.871 -2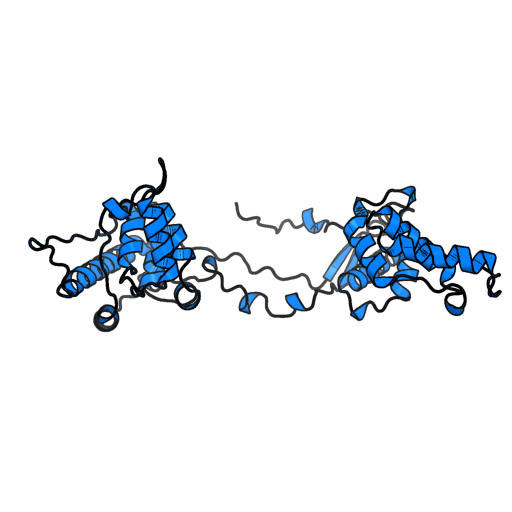0.763 1.00 46.34 322 LEU A O 1
ATOM 2552 N N . VAL A 1 323 ? 11.425 -13.914 -21.033 1.00 39.53 323 VAL A N 1
ATOM 2553 C CA . VAL A 1 323 ? 11.560 -12.956 -19.934 1.00 39.53 323 VAL A CA 1
ATOM 2554 C C . VAL A 1 323 ? 11.825 -13.794 -18.687 1.00 39.53 323 VAL A C 1
ATOM 2556 O O . VAL A 1 323 ? 11.003 -14.668 -18.389 1.00 39.53 323 VAL A O 1
ATOM 2559 N N . PRO A 1 324 ? 12.930 -13.581 -17.952 1.00 41.47 324 PRO A N 1
ATOM 2560 C CA . PRO A 1 324 ? 13.066 -14.164 -16.637 1.00 41.47 324 PRO A CA 1
ATOM 2561 C C . PRO A 1 324 ? 12.100 -13.397 -15.738 1.00 41.47 324 PRO A C 1
ATOM 2563 O O . PRO A 1 324 ? 12.490 -12.583 -14.905 1.00 41.47 324 PRO A O 1
ATOM 2566 N N . TYR A 1 325 ? 10.802 -13.666 -15.886 1.00 37.53 325 TYR A N 1
ATOM 2567 C CA . TYR A 1 325 ? 9.970 -13.730 -14.708 1.00 37.53 325 TYR A CA 1
ATOM 2568 C C . TYR A 1 325 ? 10.724 -14.665 -13.803 1.00 37.53 325 TYR A C 1
ATOM 2570 O O . TYR A 1 325 ? 11.053 -15.778 -14.218 1.00 37.53 325 TYR A O 1
ATOM 2578 N N . ALA A 1 326 ? 11.116 -14.141 -12.647 1.00 34.75 326 ALA A N 1
ATOM 2579 C CA . ALA A 1 326 ? 11.835 -14.899 -11.661 1.00 34.75 326 ALA A CA 1
ATOM 2580 C C . ALA A 1 326 ? 11.204 -16.296 -11.623 1.00 34.75 326 ALA A C 1
ATOM 2582 O O . ALA A 1 326 ? 10.063 -16.462 -11.191 1.00 34.75 326 ALA A O 1
ATOM 2583 N N . MET A 1 327 ? 11.948 -17.306 -12.083 1.00 36.81 327 MET A N 1
ATOM 2584 C CA . MET A 1 327 ? 11.580 -18.715 -11.920 1.00 36.81 327 MET A CA 1
ATOM 2585 C C . MET A 1 327 ? 11.616 -19.102 -10.424 1.00 36.81 327 MET A C 1
ATOM 2587 O O . MET A 1 327 ? 11.543 -20.273 -10.068 1.00 36.81 327 MET A O 1
ATOM 2591 N N . ASP A 1 328 ? 11.641 -18.098 -9.540 1.00 41.06 328 ASP A N 1
ATOM 2592 C CA . ASP A 1 328 ? 11.250 -18.042 -8.134 1.00 41.06 328 ASP A CA 1
ATOM 2593 C C . ASP A 1 328 ? 9.822 -18.560 -7.861 1.00 41.06 328 ASP A C 1
ATOM 2595 O O . ASP A 1 328 ? 9.373 -18.572 -6.720 1.00 41.06 328 ASP A O 1
ATOM 2599 N N . ILE A 1 329 ? 9.131 -19.110 -8.866 1.00 38.62 329 ILE A N 1
ATOM 2600 C CA . ILE A 1 329 ? 8.100 -20.138 -8.647 1.00 38.62 329 ILE A CA 1
ATOM 2601 C C . ILE A 1 329 ? 8.704 -21.349 -7.895 1.00 38.62 329 ILE A C 1
ATOM 2603 O O . ILE A 1 329 ? 7.999 -22.075 -7.201 1.00 38.62 329 ILE A O 1
ATOM 2607 N N . LYS A 1 330 ? 10.031 -21.551 -7.963 1.00 37.22 330 LYS A N 1
ATOM 2608 C CA . LYS A 1 330 ? 10.770 -22.531 -7.150 1.00 37.22 330 LYS A CA 1
ATOM 2609 C C . LYS A 1 330 ? 11.116 -22.055 -5.736 1.00 37.22 330 LYS A C 1
ATOM 2611 O O . LYS A 1 330 ? 11.708 -22.836 -4.986 1.00 37.22 330 LYS A O 1
ATOM 2616 N N . CYS A 1 331 ? 10.729 -20.846 -5.317 1.00 44.22 331 CYS A N 1
ATOM 2617 C CA . CYS A 1 331 ? 10.846 -20.453 -3.916 1.00 44.22 331 CYS A CA 1
ATOM 2618 C C . CYS A 1 331 ? 9.855 -21.258 -3.076 1.00 44.22 331 CYS A C 1
ATOM 2620 O O . CYS A 1 331 ? 8.786 -20.780 -2.706 1.00 44.22 331 CYS A O 1
ATOM 2622 N N . ARG A 1 332 ? 10.240 -22.476 -2.685 1.00 41.38 332 ARG A N 1
ATOM 2623 C CA . ARG A 1 332 ? 9.532 -23.267 -1.665 1.00 41.38 332 ARG A CA 1
ATOM 2624 C C . ARG A 1 332 ? 9.390 -22.519 -0.324 1.00 41.38 332 ARG A C 1
ATOM 2626 O O . ARG A 1 332 ? 8.728 -23.019 0.574 1.00 41.38 332 ARG A O 1
ATOM 2633 N N . ARG A 1 333 ? 10.025 -21.346 -0.176 1.00 43.78 333 ARG A N 1
ATOM 2634 C CA . ARG A 1 333 ? 9.981 -20.460 0.994 1.00 43.78 333 ARG A CA 1
ATOM 2635 C C . ARG A 1 333 ? 9.024 -19.270 0.863 1.00 43.78 333 ARG A C 1
ATOM 2637 O O . ARG A 1 333 ? 8.903 -18.527 1.834 1.00 43.78 333 ARG A O 1
ATOM 2644 N N . ARG A 1 334 ? 8.333 -19.064 -0.268 1.00 43.16 334 ARG A N 1
ATOM 2645 C CA . ARG A 1 334 ? 7.247 -18.070 -0.318 1.00 43.16 334 ARG A CA 1
ATOM 2646 C C . ARG A 1 334 ? 6.053 -18.598 0.470 1.00 43.16 334 ARG A C 1
ATOM 2648 O O . ARG A 1 334 ? 5.190 -19.282 -0.068 1.00 43.16 334 ARG A O 1
ATOM 2655 N N . GLN A 1 335 ? 6.014 -18.266 1.753 1.00 35.44 335 GLN A N 1
ATOM 2656 C CA . GLN A 1 335 ? 4.766 -18.235 2.497 1.00 35.44 335 GLN A CA 1
ATOM 2657 C C . GLN A 1 335 ? 4.001 -17.007 2.009 1.00 35.44 335 GLN A C 1
ATOM 2659 O O . GLN A 1 335 ? 4.318 -15.878 2.377 1.00 35.44 335 GLN A O 1
ATOM 2664 N N . LEU A 1 336 ? 3.052 -17.222 1.102 1.00 34.75 336 LEU A N 1
ATOM 2665 C CA . LEU A 1 336 ? 2.032 -16.216 0.850 1.00 34.75 336 LEU A CA 1
ATOM 2666 C C . LEU A 1 336 ? 1.107 -16.224 2.075 1.00 34.75 336 LEU A C 1
ATOM 2668 O O . LEU A 1 336 ? 0.666 -17.310 2.465 1.00 34.75 336 LEU A O 1
ATOM 2672 N N . PRO A 1 337 ? 0.856 -15.073 2.720 1.00 30.03 337 PRO A N 1
ATOM 2673 C CA . PRO A 1 337 ? -0.203 -15.003 3.713 1.00 30.03 337 PRO A CA 1
ATOM 2674 C C . PRO A 1 337 ? -1.543 -15.385 3.050 1.00 30.03 337 PRO A C 1
ATOM 2676 O O . PRO A 1 337 ? -1.683 -15.177 1.839 1.00 30.03 337 PRO A O 1
ATOM 2679 N N . PRO A 1 338 ? -2.475 -15.994 3.806 1.00 33.94 338 PRO A N 1
ATOM 2680 C CA . PRO A 1 338 ? -3.782 -16.404 3.295 1.00 33.94 338 PRO A CA 1
ATOM 2681 C C . PRO A 1 338 ? -4.598 -15.248 2.710 1.00 33.94 338 PRO A C 1
ATOM 2683 O O . PRO A 1 338 ? -4.442 -14.100 3.192 1.00 33.94 338 PRO A O 1
#

Organism: NCBI:txid73025

Foldseek 3Di:
DDLDADDPVRVVVLVVVLVLQPPLQLLSLLVLLVVCLVCVVNCVRRPRNDDLVVSLLSNLVCVVRHDLVSDDALVSLLVSLVPDPCVQDQSSVQSNQQSVQQVVDPDQFDKGKGFGDDPPVPVPDPVPPPLALQQDFAPCLQDPDLVVVLVVLVQQFADDDDLVCQEAPSVVVVVVVCVVQAPAQSQGRNSHHLLVLLCLLLVVHDHDRDPPDGSNVVSVVVLSVHDCVRSSDHDNSNNLSLQSNQCSVCSPVQQHQDDPDPDPDPDDDPCSVSVSVSSVSRSVSCNVCVVVTDGDDDPPDDDDDRMAMDGYDPCNPRSRHPPCPPPCCPVPPPPDDD

pLDDT: mean 79.01, std 16.82, range [30.03, 95.25]